Protein AF-U7KF56-F1 (afdb_monomer_lite)

Foldseek 3Di:
DVVVVVCCVPPVNVVVVVVVVVVVVVVVVVVVVVVVVVVVVVVVVVVVVVVVVVVVVVVVVVVVVVVVVVVVVVVLVVVVVLLVQLLVLLVVLLCLLVVLCVVLPPPCPPPPPDDPDDLLVVLLVLLVSLVVSLVSNLVSLVSSLVSDPDPQLNVLSVQLNVLSCVLCVQLVVQVVVHSSSSSVVSVPHHSADPSNVVSSVSSVVSSCVVRVCPPPPPPPPPD

pLDDT: mean 79.79, std 15.5, range [36.5, 95.44]

Sequence (223 aa):
MEAFFSWFTSQSGVSLLVALVALVGVLVTTWWNNRAADKRRRADQAAADQRRKDDQAAEDARRKADDDRRERERREQLRREDWTRQRRAVADCISVVKEEFPPLGNLRVGIPTDQDVSELDIYIDKGTELLSFYRAIVRALNVAELEVSNAQVKMAIRHLMDSTNEEYRELLDAERRGQGEVGVVAMEMNAIGPKMEDSLRKLVNVASHEFLDIPRDKNDKDN

Structure (mmCIF, N/CA/C/O backbone):
data_AF-U7KF56-F1
#
_entry.id   AF-U7KF56-F1
#
loop_
_atom_site.group_PDB
_atom_site.id
_atom_site.type_symbol
_atom_site.label_atom_id
_atom_site.label_alt_id
_atom_site.label_comp_id
_atom_site.label_asym_id
_atom_site.label_entity_id
_atom_site.label_seq_id
_atom_site.pdbx_PDB_ins_code
_atom_site.Cartn_x
_atom_site.Cartn_y
_atom_site.Cartn_z
_atom_site.occupancy
_atom_site.B_iso_or_equiv
_atom_site.auth_seq_id
_atom_site.auth_comp_id
_atom_site.auth_asym_id
_atom_site.auth_atom_id
_atom_site.pdbx_PDB_model_num
ATOM 1 N N . MET A 1 1 ? 74.368 1.118 -86.163 1.00 50.38 1 MET A N 1
ATOM 2 C CA . MET A 1 1 ? 72.984 1.458 -85.761 1.00 50.38 1 MET A CA 1
ATOM 3 C C . MET A 1 1 ? 71.976 1.314 -86.903 1.00 50.38 1 MET A C 1
ATOM 5 O O . MET A 1 1 ? 70.837 0.992 -86.612 1.00 50.38 1 MET A O 1
ATOM 9 N N . GLU A 1 2 ? 72.359 1.442 -88.179 1.00 54.41 2 GLU A N 1
ATOM 10 C CA . GLU A 1 2 ? 71.419 1.323 -89.317 1.00 54.41 2 GLU A CA 1
ATOM 11 C C . GLU A 1 2 ? 70.798 -0.074 -89.513 1.00 54.41 2 GLU A C 1
ATOM 13 O O . GLU A 1 2 ? 69.607 -0.167 -89.784 1.00 54.41 2 GLU A O 1
ATOM 18 N N . ALA A 1 3 ? 71.544 -1.164 -89.287 1.00 56.50 3 ALA A N 1
ATOM 19 C CA . ALA A 1 3 ? 71.009 -2.532 -89.393 1.00 56.50 3 ALA A CA 1
ATOM 20 C C . ALA A 1 3 ? 69.935 -2.858 -88.333 1.00 56.50 3 ALA A C 1
ATOM 22 O O . ALA A 1 3 ? 69.069 -3.700 -88.550 1.00 56.50 3 ALA A O 1
ATOM 23 N N . PHE A 1 4 ? 69.973 -2.171 -87.188 1.00 57.66 4 PHE A N 1
ATOM 24 C CA . PHE A 1 4 ? 68.980 -2.327 -86.125 1.00 57.66 4 PHE A CA 1
ATOM 25 C C . PHE A 1 4 ? 67.680 -1.594 -86.482 1.00 57.66 4 PHE A C 1
ATOM 27 O O . PHE A 1 4 ? 66.594 -2.133 -86.291 1.00 57.66 4 PHE A O 1
ATOM 34 N N . PHE A 1 5 ? 67.794 -0.400 -87.079 1.00 55.66 5 PHE A N 1
ATOM 35 C CA . PHE A 1 5 ? 66.650 0.358 -87.588 1.00 55.66 5 PHE A CA 1
ATOM 36 C C . PHE A 1 5 ? 66.027 -0.276 -88.843 1.00 55.66 5 PHE A C 1
ATOM 38 O O . PHE A 1 5 ? 64.805 -0.261 -88.959 1.00 55.66 5 PHE A O 1
ATOM 45 N N . SER A 1 6 ? 66.816 -0.888 -89.739 1.00 54.69 6 SER A N 1
ATOM 46 C CA . SER A 1 6 ? 66.273 -1.589 -90.917 1.00 54.69 6 SER A CA 1
ATOM 47 C C . SER A 1 6 ? 65.602 -2.922 -90.566 1.00 54.69 6 SER A C 1
ATOM 49 O O . SER A 1 6 ? 64.623 -3.308 -91.200 1.00 54.69 6 SER A O 1
ATOM 51 N N . TRP A 1 7 ? 66.061 -3.608 -89.512 1.00 60.41 7 TRP A N 1
ATOM 52 C CA . TRP A 1 7 ? 65.363 -4.773 -88.967 1.00 60.41 7 TRP A CA 1
ATOM 53 C C . TRP A 1 7 ? 64.036 -4.380 -88.300 1.00 60.41 7 TRP A C 1
ATOM 55 O O . TRP A 1 7 ? 63.031 -5.057 -88.510 1.00 60.41 7 TRP A O 1
ATOM 65 N N . PHE A 1 8 ? 63.993 -3.248 -87.589 1.00 56.78 8 PHE A N 1
ATOM 66 C CA . PHE A 1 8 ? 62.771 -2.713 -86.971 1.00 56.78 8 PHE A CA 1
ATOM 67 C C . PHE A 1 8 ? 61.685 -2.333 -87.997 1.00 56.78 8 PHE A C 1
ATOM 69 O O . PHE A 1 8 ? 60.498 -2.429 -87.693 1.00 56.78 8 PHE A O 1
ATOM 76 N N . THR A 1 9 ? 62.079 -1.936 -89.213 1.00 57.47 9 THR A N 1
ATOM 77 C CA . THR A 1 9 ? 61.168 -1.608 -90.329 1.00 57.47 9 THR A CA 1
ATOM 78 C C . THR A 1 9 ? 60.968 -2.752 -91.325 1.00 57.47 9 THR A C 1
ATOM 80 O O . THR A 1 9 ? 60.143 -2.639 -92.232 1.00 57.47 9 THR A O 1
ATOM 83 N N . SER A 1 10 ? 61.673 -3.874 -91.156 1.00 60.38 10 SER A N 1
ATOM 84 C CA . SER A 1 10 ? 61.441 -5.083 -91.946 1.00 60.38 10 SER A CA 1
ATOM 85 C C . SER A 1 10 ? 60.070 -5.689 -91.621 1.00 60.38 10 SER A C 1
ATOM 87 O O . SER A 1 10 ? 59.580 -5.591 -90.494 1.00 60.38 10 SER A O 1
ATOM 89 N N . GLN A 1 11 ? 59.445 -6.346 -92.602 1.00 61.34 11 GLN A N 1
ATOM 90 C CA . GLN A 1 11 ? 58.117 -6.962 -92.468 1.00 61.34 11 GLN A CA 1
ATOM 91 C C . GLN A 1 11 ? 58.012 -7.882 -91.234 1.00 61.34 11 GLN A C 1
ATOM 93 O O . GLN A 1 11 ? 56.985 -7.911 -90.554 1.00 61.34 11 GLN A O 1
ATOM 98 N N . SER A 1 12 ? 59.098 -8.580 -90.899 1.00 69.31 12 SER A N 1
ATOM 99 C CA . SER A 1 12 ? 59.220 -9.434 -89.718 1.00 69.31 12 SER A CA 1
ATOM 100 C C . SER A 1 12 ? 59.347 -8.639 -88.408 1.00 69.31 12 SER A C 1
ATOM 102 O O . SER A 1 12 ? 58.676 -8.986 -87.438 1.00 69.31 12 SER A O 1
ATOM 104 N N . GLY A 1 13 ? 60.107 -7.539 -88.365 1.00 68.06 13 GLY A N 1
ATOM 105 C CA . GLY A 1 13 ? 60.222 -6.675 -87.177 1.00 68.06 13 GLY A CA 1
ATOM 106 C C . GLY A 1 13 ? 58.923 -5.936 -86.833 1.00 68.06 13 GLY A C 1
ATOM 107 O O . GLY A 1 13 ? 58.498 -5.919 -85.675 1.00 68.06 13 GLY A O 1
ATOM 108 N N . VAL A 1 14 ? 58.226 -5.422 -87.851 1.00 70.75 14 VAL A N 1
ATOM 109 C CA . VAL A 1 14 ? 56.911 -4.779 -87.688 1.00 70.75 14 VAL A CA 1
ATOM 110 C C . VAL A 1 14 ? 55.864 -5.789 -87.206 1.00 70.75 14 VAL A C 1
ATOM 112 O O . VAL A 1 14 ? 55.097 -5.481 -86.295 1.00 70.75 14 VAL A O 1
ATOM 115 N N . SER A 1 15 ? 55.861 -7.020 -87.736 1.00 72.12 15 SER A N 1
ATOM 116 C CA . SER A 1 15 ? 54.936 -8.066 -87.267 1.00 72.12 15 SER A CA 1
ATOM 117 C C . SER A 1 15 ? 55.139 -8.437 -85.791 1.00 72.12 15 SER A C 1
ATOM 119 O O . SER A 1 15 ? 54.162 -8.662 -85.076 1.00 72.12 15 SER A O 1
ATOM 121 N N . LEU A 1 16 ? 56.386 -8.430 -85.306 1.00 77.19 16 LEU A N 1
ATOM 122 C CA . LEU A 1 16 ? 56.712 -8.752 -83.917 1.00 77.19 16 LEU A CA 1
ATOM 123 C C . LEU A 1 16 ? 56.319 -7.616 -82.963 1.00 77.19 16 LEU A C 1
ATOM 125 O O . LEU A 1 16 ? 55.806 -7.882 -81.878 1.00 77.19 16 LEU A O 1
ATOM 129 N N . LEU A 1 17 ? 56.478 -6.355 -83.379 1.00 75.38 17 LEU A N 1
ATOM 130 C CA . LEU A 1 17 ? 55.987 -5.192 -82.630 1.00 75.38 17 LEU A CA 1
ATOM 131 C C . LEU A 1 17 ? 54.468 -5.171 -82.521 1.00 75.38 17 LEU A C 1
ATOM 133 O O . LEU A 1 17 ? 53.942 -4.952 -81.433 1.00 75.38 17 LEU A O 1
ATOM 137 N N . VAL A 1 18 ? 53.760 -5.426 -83.622 1.00 76.00 18 VAL A N 1
ATOM 138 C CA . VAL A 1 18 ? 52.293 -5.493 -83.612 1.00 76.00 18 VAL A CA 1
ATOM 139 C C . VAL A 1 18 ? 51.822 -6.631 -82.705 1.00 76.00 18 VAL A C 1
ATOM 141 O O . VAL A 1 18 ? 50.904 -6.429 -81.911 1.00 76.00 18 VAL A O 1
ATOM 144 N N . ALA A 1 19 ? 52.490 -7.789 -82.738 1.00 76.81 19 ALA A N 1
ATOM 145 C CA . ALA A 1 19 ? 52.207 -8.896 -81.827 1.00 76.81 19 ALA A CA 1
ATOM 146 C C . ALA A 1 19 ? 52.463 -8.528 -80.351 1.00 76.81 19 ALA A C 1
ATOM 148 O O . ALA A 1 19 ? 51.645 -8.853 -79.493 1.00 76.81 19 ALA A O 1
ATOM 149 N N . LEU A 1 20 ? 53.546 -7.805 -80.046 1.00 77.69 20 LEU A N 1
ATOM 150 C CA . LEU A 1 20 ? 53.857 -7.323 -78.694 1.00 77.69 20 LEU A CA 1
ATOM 151 C C . LEU A 1 20 ? 52.834 -6.299 -78.192 1.00 77.69 20 LEU A C 1
ATOM 153 O O . LEU A 1 20 ? 52.366 -6.407 -77.062 1.00 77.69 20 LEU A O 1
ATOM 157 N N . VAL A 1 21 ? 52.449 -5.334 -79.031 1.00 77.56 21 VAL A N 1
ATOM 158 C CA . VAL A 1 21 ? 51.426 -4.331 -78.699 1.00 77.56 21 VAL A CA 1
ATOM 159 C C . VAL A 1 21 ? 50.070 -5.000 -78.482 1.00 77.56 21 VAL A C 1
ATOM 161 O O . VAL A 1 21 ? 49.380 -4.671 -77.518 1.00 77.56 21 VAL A O 1
ATOM 164 N N . ALA A 1 22 ? 49.706 -5.980 -79.313 1.00 77.19 22 ALA A N 1
ATOM 165 C CA . ALA A 1 22 ? 48.490 -6.765 -79.126 1.00 77.19 22 ALA A CA 1
ATOM 166 C C . ALA A 1 22 ? 48.523 -7.563 -77.810 1.00 77.19 22 ALA A C 1
ATOM 168 O O . ALA A 1 22 ? 47.550 -7.550 -77.058 1.00 77.19 22 ALA A O 1
ATOM 169 N N . LEU A 1 23 ? 49.654 -8.196 -77.485 1.00 78.00 23 LEU A N 1
ATOM 170 C CA . LEU A 1 23 ? 49.828 -8.971 -76.254 1.00 78.00 23 LEU A CA 1
ATOM 171 C C . LEU A 1 23 ? 49.753 -8.074 -75.008 1.00 78.00 23 LEU A C 1
ATOM 173 O O . LEU A 1 23 ? 49.033 -8.392 -74.061 1.00 78.00 23 LEU A O 1
ATOM 177 N N . VAL A 1 24 ? 50.413 -6.912 -75.026 1.00 81.25 24 VAL A N 1
ATOM 178 C CA . VAL A 1 24 ? 50.311 -5.906 -73.955 1.00 81.25 24 VAL A CA 1
ATOM 179 C C . VAL A 1 24 ? 48.878 -5.382 -73.836 1.00 81.25 24 VAL A C 1
ATOM 181 O O . VAL A 1 24 ? 48.359 -5.276 -72.725 1.00 81.25 24 VAL A O 1
ATOM 184 N N . GLY A 1 25 ? 48.200 -5.125 -74.958 1.00 80.69 25 GLY A N 1
ATOM 185 C CA . GLY A 1 25 ? 46.797 -4.712 -74.977 1.00 80.69 25 GLY A CA 1
ATOM 186 C C . GLY A 1 25 ? 45.866 -5.730 -74.307 1.00 80.69 25 GLY A C 1
ATOM 187 O O . GLY A 1 25 ? 45.026 -5.353 -73.485 1.00 80.69 25 GLY A O 1
ATOM 188 N N . VAL A 1 26 ? 46.054 -7.026 -74.577 1.00 80.44 26 VAL A N 1
ATOM 189 C CA . VAL A 1 26 ? 45.294 -8.120 -73.941 1.00 80.44 26 VAL A CA 1
ATOM 190 C C . VAL A 1 26 ? 45.604 -8.229 -72.444 1.00 80.44 26 VAL A C 1
ATOM 192 O O . VAL A 1 26 ? 44.687 -8.393 -71.638 1.00 80.44 26 VAL A O 1
ATOM 195 N N . LEU A 1 27 ? 46.867 -8.087 -72.032 1.00 80.56 27 LEU A N 1
ATOM 196 C CA . LEU A 1 27 ? 47.242 -8.137 -70.614 1.00 80.56 27 LEU A CA 1
ATOM 197 C C . LEU A 1 27 ? 46.640 -6.974 -69.813 1.00 80.56 27 LEU A C 1
ATOM 199 O O . LEU A 1 27 ? 46.087 -7.194 -68.734 1.00 80.56 27 LEU A O 1
ATOM 203 N N . VAL A 1 28 ? 46.695 -5.749 -70.346 1.00 81.12 28 VAL A N 1
ATOM 204 C CA . VAL A 1 28 ? 46.147 -4.555 -69.680 1.00 81.12 28 VAL A CA 1
ATOM 205 C C . VAL A 1 28 ? 44.625 -4.641 -69.564 1.00 81.12 28 VAL A C 1
ATOM 207 O O . VAL A 1 28 ? 44.078 -4.393 -68.488 1.00 81.12 28 VAL A O 1
ATOM 210 N N . THR A 1 29 ? 43.938 -5.041 -70.637 1.00 76.38 29 THR A N 1
ATOM 211 C CA . THR A 1 29 ? 42.471 -5.196 -70.632 1.00 76.38 29 THR A CA 1
ATOM 212 C C . THR A 1 29 ? 42.014 -6.310 -69.690 1.00 76.38 29 THR A C 1
ATOM 214 O O . THR A 1 29 ? 41.071 -6.111 -68.923 1.00 76.38 29 THR A O 1
ATOM 217 N N . THR A 1 30 ? 42.719 -7.444 -69.659 1.00 81.00 30 THR A N 1
ATOM 218 C CA . THR A 1 30 ? 42.438 -8.546 -68.722 1.00 81.00 30 THR A CA 1
ATOM 219 C C . THR A 1 30 ? 42.655 -8.113 -67.271 1.00 81.00 30 THR A C 1
ATOM 221 O O . THR A 1 30 ? 41.824 -8.395 -66.406 1.00 81.00 30 THR A O 1
ATOM 224 N N . TRP A 1 31 ? 43.732 -7.372 -66.989 1.00 83.50 31 TRP A N 1
ATOM 225 C CA . TRP A 1 31 ? 44.014 -6.864 -65.646 1.00 83.50 31 TRP A CA 1
ATOM 226 C C . TRP A 1 31 ? 42.968 -5.843 -65.174 1.00 83.50 31 TRP A C 1
ATOM 228 O O . TRP A 1 31 ? 42.496 -5.934 -64.039 1.00 83.50 31 TRP A O 1
ATOM 238 N N . TRP A 1 32 ? 42.543 -4.913 -66.037 1.00 81.12 32 TRP A N 1
ATOM 239 C CA . TRP A 1 32 ? 41.464 -3.965 -65.721 1.00 81.12 32 TRP A CA 1
ATOM 240 C C . TRP A 1 32 ? 40.127 -4.660 -65.474 1.00 81.12 32 TRP A C 1
ATOM 242 O O . TRP A 1 32 ? 39.462 -4.351 -64.483 1.00 81.12 32 TRP A O 1
ATOM 252 N N . ASN A 1 33 ? 39.757 -5.626 -66.315 1.00 81.38 33 ASN A N 1
ATOM 253 C CA . ASN A 1 33 ? 38.517 -6.381 -66.145 1.00 81.38 33 ASN A CA 1
ATOM 254 C C . ASN A 1 33 ? 38.520 -7.192 -64.844 1.00 81.38 33 ASN A C 1
ATOM 256 O O . ASN A 1 33 ? 37.539 -7.144 -64.099 1.00 81.38 33 AS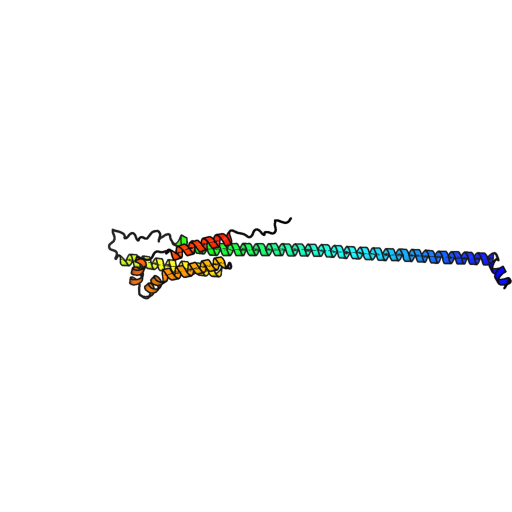N A O 1
ATOM 260 N N . ASN A 1 34 ? 39.633 -7.852 -64.510 1.00 82.00 34 ASN A N 1
ATOM 261 C CA . ASN A 1 34 ? 39.766 -8.584 -63.249 1.00 82.00 34 ASN A CA 1
ATOM 262 C C . ASN A 1 34 ? 39.719 -7.647 -62.038 1.00 82.00 34 ASN A C 1
ATOM 264 O O . ASN A 1 34 ? 39.004 -7.914 -61.076 1.00 82.00 34 ASN A O 1
ATOM 268 N N . ARG A 1 35 ? 40.399 -6.495 -62.101 1.00 83.62 35 ARG A N 1
ATOM 269 C CA . ARG A 1 35 ? 40.381 -5.508 -61.012 1.00 83.62 35 ARG A CA 1
ATOM 270 C C . ARG A 1 35 ? 38.995 -4.891 -60.811 1.00 83.62 35 ARG A C 1
ATOM 272 O O . ARG A 1 35 ? 38.584 -4.664 -59.672 1.00 83.62 35 ARG A O 1
ATOM 279 N N . ALA A 1 36 ? 38.263 -4.626 -61.891 1.00 81.50 36 ALA A N 1
ATOM 280 C CA . ALA A 1 36 ? 36.887 -4.147 -61.824 1.00 81.50 36 ALA A CA 1
ATOM 281 C C . ALA A 1 36 ? 35.944 -5.216 -61.248 1.00 81.50 36 ALA A C 1
ATOM 283 O O . ALA A 1 36 ? 35.103 -4.896 -60.406 1.00 81.50 36 ALA A O 1
ATOM 284 N N . ALA A 1 37 ? 36.113 -6.481 -61.646 1.00 78.81 37 ALA A N 1
ATOM 285 C CA . ALA A 1 37 ? 35.348 -7.604 -61.114 1.00 78.81 37 ALA A CA 1
ATOM 286 C C . ALA A 1 37 ? 35.609 -7.821 -59.615 1.00 78.81 37 ALA A C 1
ATOM 288 O O . ALA A 1 37 ? 34.659 -7.956 -58.846 1.00 78.81 37 ALA A O 1
ATOM 289 N N . ASP A 1 38 ? 36.865 -7.764 -59.170 1.00 81.19 38 ASP A N 1
ATOM 290 C CA . ASP A 1 38 ? 37.212 -7.895 -57.751 1.00 81.19 38 ASP A CA 1
ATOM 291 C C . ASP A 1 38 ? 36.680 -6.731 -56.910 1.00 81.19 38 ASP A C 1
ATOM 293 O O . ASP A 1 38 ? 36.214 -6.936 -55.787 1.00 81.19 38 ASP A O 1
ATOM 297 N N . LYS A 1 39 ? 36.674 -5.506 -57.454 1.00 84.12 39 LYS A N 1
ATOM 298 C CA . LYS A 1 39 ? 36.053 -4.355 -56.784 1.00 84.12 39 LYS A CA 1
ATOM 299 C C . LYS A 1 39 ? 34.545 -4.556 -56.604 1.00 84.12 39 LYS A C 1
ATOM 301 O O . LYS A 1 39 ? 34.032 -4.255 -55.530 1.00 84.12 39 LYS A O 1
ATOM 306 N N . ARG A 1 40 ? 33.852 -5.088 -57.620 1.00 77.75 40 ARG A N 1
ATOM 307 C CA . ARG A 1 40 ? 32.416 -5.413 -57.537 1.00 77.75 40 ARG A CA 1
ATOM 308 C C . ARG A 1 40 ? 32.152 -6.507 -56.505 1.00 77.75 40 ARG A C 1
ATOM 310 O O . ARG A 1 40 ? 31.356 -6.287 -55.606 1.00 77.75 40 ARG A O 1
ATOM 317 N N . ARG A 1 41 ? 32.919 -7.603 -56.530 1.00 80.56 41 ARG A N 1
ATOM 318 C CA . ARG A 1 41 ? 32.801 -8.698 -55.548 1.00 80.56 41 ARG A CA 1
ATOM 319 C C . ARG A 1 41 ? 32.946 -8.217 -54.104 1.00 80.56 41 ARG A C 1
ATOM 321 O O . ARG A 1 41 ? 32.171 -8.626 -53.248 1.00 80.56 41 ARG A O 1
ATOM 328 N N . ARG A 1 42 ? 33.912 -7.333 -53.829 1.00 85.75 42 ARG A N 1
ATOM 329 C CA . ARG A 1 42 ? 34.096 -6.752 -52.486 1.00 85.75 42 ARG A CA 1
ATOM 330 C C . ARG A 1 42 ? 32.945 -5.832 -52.086 1.00 85.75 42 ARG A C 1
ATOM 332 O O . ARG A 1 42 ? 32.542 -5.854 -50.929 1.00 85.75 42 ARG A O 1
ATOM 339 N N . ALA A 1 43 ? 32.427 -5.035 -53.019 1.00 86.31 43 ALA A N 1
ATOM 340 C CA . ALA A 1 43 ? 31.273 -4.176 -52.763 1.00 86.31 43 ALA A CA 1
ATOM 341 C C . ALA A 1 43 ? 30.008 -5.002 -52.479 1.00 86.31 43 ALA A C 1
ATOM 343 O O . ALA A 1 43 ? 29.290 -4.696 -51.532 1.00 86.31 43 ALA A O 1
ATOM 344 N N . ASP A 1 44 ? 29.788 -6.081 -53.231 1.00 86.06 44 ASP A N 1
ATOM 345 C CA . ASP A 1 44 ? 28.651 -6.986 -53.039 1.00 86.06 44 ASP A CA 1
ATOM 346 C C . ASP A 1 44 ? 28.739 -7.728 -51.696 1.00 86.06 44 ASP A C 1
ATOM 348 O O . ASP A 1 44 ? 27.744 -7.832 -50.980 1.00 86.06 44 ASP A O 1
ATOM 352 N N . GLN A 1 45 ? 29.938 -8.185 -51.308 1.00 86.69 45 GLN A N 1
ATOM 353 C CA . GLN A 1 45 ? 30.183 -8.784 -49.989 1.00 86.69 45 GLN A CA 1
ATOM 354 C C . GLN A 1 45 ? 29.938 -7.784 -48.855 1.00 86.69 45 GLN A C 1
ATOM 356 O O . GLN A 1 45 ? 29.214 -8.099 -47.915 1.00 86.69 45 GLN A O 1
ATOM 361 N N . ALA A 1 46 ? 30.471 -6.564 -48.967 1.00 89.06 46 ALA A N 1
ATOM 362 C CA . ALA A 1 46 ? 30.265 -5.522 -47.965 1.00 89.06 46 ALA A CA 1
ATOM 363 C C . ALA A 1 46 ? 28.783 -5.135 -47.834 1.00 89.06 46 ALA A C 1
ATOM 365 O O . ALA A 1 46 ? 28.290 -4.960 -46.723 1.00 89.06 46 ALA A O 1
ATOM 366 N N . ALA A 1 47 ? 28.054 -5.051 -48.951 1.00 88.31 47 ALA A N 1
ATOM 367 C CA . ALA A 1 47 ? 26.620 -4.782 -48.945 1.00 88.31 47 ALA A CA 1
ATOM 368 C C . ALA A 1 47 ? 25.818 -5.932 -48.314 1.00 88.31 47 ALA A C 1
ATOM 370 O O . ALA A 1 47 ? 24.873 -5.679 -47.569 1.00 88.31 47 ALA A O 1
ATOM 371 N N . ALA A 1 48 ? 26.189 -7.188 -48.579 1.00 89.06 48 ALA A N 1
ATOM 372 C CA . ALA A 1 48 ? 25.546 -8.349 -47.969 1.00 89.06 48 ALA A CA 1
ATOM 373 C C . ALA A 1 48 ? 25.796 -8.419 -46.454 1.00 89.06 48 ALA A C 1
ATOM 375 O O . ALA A 1 48 ? 24.863 -8.665 -45.691 1.00 89.06 48 ALA A O 1
ATOM 376 N N . ASP A 1 49 ? 27.025 -8.157 -46.010 1.00 90.81 49 ASP A N 1
ATOM 377 C CA . ASP A 1 49 ? 27.359 -8.122 -44.586 1.00 90.81 49 ASP A CA 1
ATOM 378 C C . ASP A 1 49 ? 26.689 -6.948 -43.868 1.00 90.81 49 ASP A C 1
ATOM 380 O O . ASP A 1 49 ? 26.253 -7.104 -42.729 1.00 90.81 49 ASP A O 1
ATOM 384 N N . GLN A 1 50 ? 26.541 -5.799 -44.535 1.00 90.06 50 GLN A N 1
ATOM 385 C CA . GLN A 1 50 ? 25.789 -4.676 -43.983 1.00 90.06 50 GLN A CA 1
ATOM 386 C C . GLN A 1 50 ? 24.312 -5.037 -43.793 1.00 90.06 50 GLN A C 1
ATOM 388 O O . GLN A 1 50 ? 23.793 -4.862 -42.698 1.00 90.06 50 GLN A O 1
ATOM 393 N N . ARG A 1 51 ? 23.665 -5.640 -44.801 1.00 88.69 51 ARG A N 1
ATOM 394 C CA . ARG A 1 51 ? 22.265 -6.088 -44.686 1.00 88.69 51 ARG A CA 1
ATOM 395 C C . ARG A 1 51 ? 22.067 -7.074 -43.538 1.00 88.69 51 ARG A C 1
ATOM 397 O O . ARG A 1 51 ? 21.133 -6.918 -42.770 1.00 88.69 51 ARG A O 1
ATOM 404 N N . ARG A 1 52 ? 22.982 -8.035 -43.364 1.00 90.12 52 ARG A N 1
ATOM 405 C CA . ARG A 1 52 ? 22.930 -8.981 -42.234 1.00 90.12 52 ARG A CA 1
ATOM 406 C C . ARG A 1 52 ? 23.004 -8.279 -40.881 1.00 90.12 52 ARG A C 1
ATOM 408 O O . ARG A 1 52 ? 22.290 -8.669 -39.964 1.00 90.12 52 ARG A O 1
ATOM 415 N N . LYS A 1 53 ? 23.873 -7.272 -40.746 1.00 91.94 53 LYS A N 1
ATOM 416 C CA . LYS A 1 53 ? 23.991 -6.484 -39.511 1.00 91.94 53 LYS A CA 1
ATOM 417 C C . LYS A 1 53 ? 22.743 -5.650 -39.255 1.00 91.94 53 LYS A C 1
ATOM 419 O O . LYS A 1 53 ? 22.289 -5.598 -38.118 1.00 91.94 53 LYS A O 1
ATOM 424 N N . ASP A 1 54 ? 22.193 -5.034 -40.296 1.00 91.50 54 ASP A N 1
ATOM 425 C CA . ASP A 1 54 ? 20.976 -4.231 -40.194 1.00 91.50 54 ASP A CA 1
ATOM 426 C C . ASP A 1 54 ? 19.773 -5.114 -39.814 1.00 91.50 54 ASP A C 1
ATOM 428 O O . ASP A 1 54 ? 19.005 -4.749 -38.925 1.00 91.50 54 ASP A O 1
ATOM 432 N N . ASP A 1 55 ? 19.660 -6.311 -40.401 1.00 91.62 55 ASP A N 1
ATOM 433 C CA . ASP A 1 55 ? 18.625 -7.298 -40.068 1.00 91.62 55 ASP A CA 1
ATOM 434 C C . ASP A 1 55 ? 18.755 -7.788 -38.616 1.00 91.62 55 ASP A C 1
ATOM 436 O O . ASP A 1 55 ? 17.762 -7.830 -37.890 1.00 91.62 55 ASP A O 1
ATOM 440 N N . GLN A 1 56 ? 19.977 -8.098 -38.163 1.00 91.62 56 GLN A N 1
ATOM 441 C CA . GLN A 1 56 ? 20.241 -8.482 -36.769 1.00 91.62 56 GLN A CA 1
ATOM 442 C C . GLN A 1 56 ? 19.896 -7.355 -35.795 1.00 91.62 56 GLN A C 1
ATOM 444 O O . GLN A 1 56 ? 19.203 -7.586 -34.808 1.00 91.62 56 GLN A O 1
ATOM 449 N N . ALA A 1 57 ? 20.319 -6.124 -36.089 1.00 92.62 57 ALA A N 1
ATOM 450 C CA . ALA A 1 57 ? 20.010 -4.970 -35.253 1.00 92.62 57 ALA A CA 1
ATOM 451 C C . ALA A 1 57 ? 18.498 -4.704 -35.190 1.00 92.62 57 ALA A C 1
ATOM 453 O O . ALA A 1 57 ? 17.973 -4.376 -34.125 1.00 92.62 57 ALA A O 1
ATOM 454 N N . ALA A 1 58 ? 17.785 -4.874 -36.306 1.00 91.50 58 ALA A N 1
ATOM 455 C CA . ALA A 1 58 ? 16.335 -4.740 -36.352 1.00 91.50 58 ALA A CA 1
ATOM 456 C C . ALA A 1 58 ? 15.627 -5.844 -35.550 1.00 91.50 58 ALA A C 1
ATOM 458 O O . ALA A 1 58 ? 14.642 -5.565 -34.863 1.00 91.50 58 ALA A O 1
ATOM 459 N N . GLU A 1 59 ? 16.111 -7.086 -35.611 1.00 91.50 59 GLU A N 1
ATOM 460 C CA . GLU A 1 59 ? 15.565 -8.194 -34.826 1.00 91.50 59 GLU A CA 1
ATOM 461 C C . GLU A 1 59 ? 15.812 -8.003 -33.323 1.00 91.50 59 GLU A C 1
ATOM 463 O O . GLU A 1 59 ? 14.877 -8.117 -32.528 1.00 91.50 59 GLU A O 1
ATOM 468 N N . ASP A 1 60 ? 17.029 -7.629 -32.932 1.00 91.75 60 ASP A N 1
ATOM 469 C CA . ASP A 1 60 ? 17.376 -7.361 -31.535 1.00 91.75 60 ASP A CA 1
ATOM 470 C C . ASP A 1 60 ? 16.597 -6.163 -30.976 1.00 91.75 60 ASP A C 1
ATOM 472 O O . ASP A 1 60 ? 16.110 -6.211 -29.844 1.00 91.75 60 ASP A O 1
ATOM 476 N N . ALA A 1 61 ? 16.390 -5.114 -31.780 1.00 90.88 61 ALA A N 1
ATOM 477 C CA . ALA A 1 61 ? 15.548 -3.983 -31.399 1.00 90.88 61 ALA A CA 1
ATOM 478 C C . ALA A 1 61 ? 14.090 -4.406 -31.155 1.00 90.88 61 ALA A C 1
ATOM 480 O O . ALA A 1 61 ? 13.474 -3.953 -30.189 1.00 90.88 61 ALA A O 1
ATOM 481 N N . ARG A 1 62 ? 13.542 -5.304 -31.987 1.00 90.44 62 ARG A N 1
ATOM 482 C CA . ARG A 1 62 ? 12.184 -5.846 -31.798 1.00 90.44 62 ARG A CA 1
ATOM 483 C C . ARG A 1 62 ? 12.078 -6.687 -30.531 1.00 90.44 62 ARG A C 1
ATOM 485 O O . ARG A 1 62 ? 11.112 -6.522 -29.793 1.00 90.44 62 ARG A O 1
ATOM 492 N N . ARG A 1 63 ? 13.064 -7.549 -30.263 1.00 89.56 63 ARG A N 1
ATOM 493 C CA . ARG A 1 63 ? 13.104 -8.372 -29.043 1.00 89.56 63 ARG A CA 1
ATOM 494 C C . ARG A 1 63 ? 13.159 -7.500 -27.795 1.00 89.56 63 ARG A C 1
ATOM 496 O O . ARG A 1 63 ? 12.342 -7.669 -26.900 1.00 89.56 63 ARG A O 1
ATOM 503 N N . LYS A 1 64 ? 14.047 -6.503 -27.784 1.00 91.75 64 LYS A N 1
ATOM 504 C CA . LYS A 1 64 ? 14.168 -5.568 -26.663 1.00 91.75 64 LYS A CA 1
ATOM 505 C C . LYS A 1 64 ? 12.887 -4.764 -26.434 1.00 91.75 64 LYS A C 1
ATOM 507 O O . LYS A 1 64 ? 12.475 -4.600 -25.293 1.00 91.75 64 LYS A O 1
ATOM 512 N N . ALA A 1 65 ? 12.243 -4.290 -27.501 1.00 90.25 65 ALA A N 1
ATOM 513 C CA . ALA A 1 65 ? 10.981 -3.564 -27.385 1.00 90.25 65 ALA A CA 1
ATOM 514 C C . ALA A 1 65 ? 9.850 -4.439 -26.814 1.00 90.25 65 ALA A C 1
ATOM 516 O O . ALA A 1 65 ? 9.045 -3.950 -26.021 1.00 90.25 65 ALA A O 1
ATOM 517 N N . ASP A 1 66 ? 9.792 -5.721 -27.190 1.00 91.94 66 ASP A N 1
ATOM 518 C CA . ASP A 1 66 ? 8.822 -6.673 -26.639 1.00 91.94 66 ASP A CA 1
ATOM 519 C C . ASP A 1 66 ? 9.108 -6.987 -25.160 1.00 91.94 66 ASP A C 1
ATOM 521 O O . ASP A 1 66 ? 8.196 -6.949 -24.334 1.00 91.94 66 ASP A O 1
ATOM 525 N N . ASP A 1 67 ? 10.372 -7.203 -24.792 1.00 92.44 67 ASP A N 1
ATOM 526 C CA . ASP A 1 67 ? 10.769 -7.423 -23.396 1.00 92.44 67 ASP A CA 1
ATOM 527 C C . ASP A 1 67 ? 10.466 -6.200 -22.516 1.00 92.44 67 ASP A C 1
ATOM 529 O O . ASP A 1 67 ? 9.858 -6.336 -21.450 1.00 92.44 67 ASP A O 1
ATOM 533 N N . ASP A 1 68 ? 10.799 -4.994 -22.988 1.00 90.75 68 ASP A N 1
ATOM 534 C CA . ASP A 1 68 ? 10.486 -3.740 -22.297 1.00 90.75 68 ASP A CA 1
ATOM 535 C C . ASP A 1 68 ? 8.970 -3.556 -22.134 1.00 90.75 68 ASP A C 1
ATOM 537 O O . ASP A 1 68 ? 8.508 -3.092 -21.088 1.00 90.75 68 ASP A O 1
ATOM 541 N N . ARG A 1 69 ? 8.176 -3.928 -23.146 1.00 89.75 69 ARG A N 1
ATOM 542 C CA . ARG A 1 69 ? 6.712 -3.869 -23.075 1.00 89.75 69 ARG A CA 1
ATOM 543 C C . ARG A 1 69 ? 6.169 -4.839 -22.026 1.00 89.75 69 ARG A C 1
ATOM 545 O O . ARG A 1 69 ? 5.381 -4.426 -21.177 1.00 89.75 69 ARG A O 1
ATOM 552 N N . ARG A 1 70 ? 6.607 -6.100 -22.042 1.00 88.19 70 ARG A N 1
ATOM 553 C CA . ARG A 1 70 ? 6.178 -7.122 -21.070 1.00 88.19 70 ARG A CA 1
ATOM 554 C C . ARG A 1 70 ? 6.543 -6.733 -19.643 1.00 88.19 70 ARG A C 1
ATOM 556 O O . ARG A 1 70 ? 5.760 -6.950 -18.722 1.00 88.19 70 ARG A O 1
ATOM 563 N N . GLU A 1 71 ? 7.719 -6.147 -19.450 1.00 88.94 71 GLU A N 1
ATOM 564 C CA . GLU A 1 71 ? 8.167 -5.684 -18.139 1.00 88.94 71 GLU A CA 1
ATOM 565 C C . GLU A 1 71 ? 7.314 -4.513 -17.625 1.00 88.94 71 GLU A C 1
ATOM 567 O O . GLU A 1 71 ? 6.962 -4.478 -16.444 1.00 88.94 71 GLU A O 1
ATOM 572 N N . ARG A 1 72 ? 6.904 -3.583 -18.501 1.00 83.94 72 ARG A N 1
ATOM 573 C CA . ARG A 1 72 ? 5.944 -2.524 -18.137 1.00 83.94 72 ARG A CA 1
ATOM 574 C C . ARG A 1 72 ? 4.589 -3.104 -17.745 1.00 83.94 72 ARG A C 1
ATOM 576 O O . ARG A 1 72 ? 4.090 -2.769 -16.673 1.00 83.94 72 ARG A O 1
ATOM 583 N N . GLU A 1 73 ? 4.049 -4.015 -18.553 1.00 86.12 73 GLU A N 1
ATOM 584 C CA . GLU A 1 73 ? 2.766 -4.678 -18.285 1.00 86.12 73 GLU A CA 1
ATOM 585 C C . GLU A 1 73 ? 2.792 -5.419 -16.934 1.00 86.12 73 GLU A C 1
ATOM 587 O O . GLU A 1 73 ? 1.877 -5.268 -16.123 1.00 86.12 73 GLU A O 1
ATOM 592 N N . ARG A 1 74 ? 3.885 -6.134 -16.623 1.00 86.38 74 ARG A N 1
ATOM 593 C CA . ARG A 1 74 ? 4.080 -6.788 -15.315 1.00 86.38 74 ARG A CA 1
ATOM 594 C C . ARG A 1 74 ? 4.112 -5.795 -14.159 1.00 86.38 74 ARG A C 1
ATOM 596 O O . ARG A 1 74 ? 3.452 -6.013 -13.147 1.00 86.38 74 ARG A O 1
ATOM 603 N N . ARG A 1 75 ? 4.862 -4.697 -14.286 1.00 84.38 75 ARG A N 1
ATOM 604 C CA . ARG A 1 75 ? 4.940 -3.667 -13.234 1.00 84.38 75 ARG A CA 1
ATOM 605 C C . ARG A 1 75 ? 3.605 -2.972 -13.016 1.00 84.38 75 ARG A C 1
ATOM 607 O O . ARG A 1 75 ? 3.265 -2.639 -11.885 1.00 84.38 75 ARG A O 1
ATOM 614 N N . GLU A 1 76 ? 2.847 -2.723 -14.075 1.00 83.62 76 GLU A N 1
ATOM 615 C CA . GLU A 1 76 ? 1.489 -2.192 -13.968 1.00 83.62 76 GLU A CA 1
ATOM 616 C C . GLU A 1 76 ? 0.548 -3.165 -13.268 1.00 83.62 76 GLU A C 1
ATOM 618 O O . GLU A 1 76 ? -0.206 -2.743 -12.391 1.00 83.62 76 GLU A O 1
ATOM 623 N N . GLN A 1 77 ? 0.616 -4.454 -13.605 1.00 85.50 77 GLN A N 1
ATOM 624 C CA . GLN A 1 77 ? -0.182 -5.478 -12.944 1.00 85.50 77 GLN A CA 1
ATOM 625 C C . GLN A 1 77 ? 0.134 -5.550 -11.445 1.00 85.50 77 GLN A C 1
ATOM 627 O O . GLN A 1 77 ? -0.782 -5.433 -10.634 1.00 85.50 77 GLN A O 1
ATOM 632 N N . LEU A 1 78 ? 1.417 -5.636 -11.077 1.00 85.56 78 LEU A N 1
ATOM 633 C CA . LEU A 1 78 ? 1.847 -5.651 -9.675 1.00 85.56 78 LEU A CA 1
ATOM 634 C C . LEU A 1 78 ? 1.367 -4.405 -8.923 1.00 85.56 78 LEU A C 1
ATOM 636 O O . LEU A 1 78 ? 0.815 -4.517 -7.831 1.00 85.56 78 LEU A O 1
ATOM 640 N N . ARG A 1 79 ? 1.481 -3.216 -9.535 1.00 82.75 79 ARG A N 1
ATOM 641 C CA . ARG A 1 79 ? 0.962 -1.972 -8.944 1.00 82.75 79 ARG A CA 1
ATOM 642 C C . ARG A 1 79 ? -0.546 -2.034 -8.702 1.00 82.75 79 ARG A C 1
ATOM 644 O O . ARG A 1 79 ? -0.999 -1.608 -7.645 1.00 82.75 79 ARG A O 1
ATOM 651 N N . ARG A 1 80 ? -1.333 -2.557 -9.650 1.00 83.81 80 ARG A N 1
ATOM 652 C CA . ARG A 1 80 ? -2.796 -2.693 -9.501 1.00 83.81 80 ARG A CA 1
ATOM 653 C C . ARG A 1 80 ? -3.173 -3.698 -8.415 1.00 83.81 80 ARG A C 1
ATOM 655 O O . ARG A 1 80 ? -4.114 -3.450 -7.660 1.00 83.81 80 ARG A O 1
ATOM 662 N N . GLU A 1 81 ? -2.455 -4.811 -8.332 1.00 86.44 81 GLU A N 1
ATOM 663 C CA . GLU A 1 81 ? -2.660 -5.835 -7.306 1.00 86.44 81 GLU A CA 1
ATOM 664 C C . GLU A 1 81 ? -2.332 -5.292 -5.909 1.00 86.44 81 GLU A C 1
ATOM 666 O O . GLU A 1 81 ? -3.168 -5.389 -5.009 1.00 86.44 81 GLU A O 1
ATOM 671 N N . ASP A 1 82 ? -1.186 -4.623 -5.747 1.00 85.75 82 ASP A N 1
ATOM 672 C CA . ASP A 1 82 ? -0.805 -3.947 -4.501 1.00 85.75 82 ASP A CA 1
ATOM 673 C C . ASP A 1 82 ? -1.836 -2.895 -4.084 1.00 85.75 82 ASP A C 1
ATOM 675 O O . ASP A 1 82 ? -2.203 -2.801 -2.912 1.00 85.75 82 ASP A O 1
ATOM 679 N N . TRP A 1 83 ? -2.335 -2.113 -5.038 1.00 84.38 83 TRP A N 1
ATOM 680 C CA . TRP A 1 83 ? -3.354 -1.100 -4.786 1.00 84.38 83 TRP A CA 1
ATOM 681 C C . TRP A 1 83 ? -4.679 -1.712 -4.333 1.00 84.38 83 TRP A C 1
ATOM 683 O O . TRP A 1 83 ? -5.313 -1.240 -3.389 1.00 84.38 83 TRP A O 1
ATOM 693 N N . THR A 1 84 ? -5.086 -2.803 -4.980 1.00 86.75 84 THR A N 1
ATOM 694 C CA . THR A 1 84 ? -6.295 -3.550 -4.622 1.00 86.75 84 THR A CA 1
ATOM 695 C C . THR A 1 84 ? -6.165 -4.153 -3.225 1.00 86.75 84 THR A C 1
ATOM 697 O O . THR A 1 84 ? -7.109 -4.058 -2.438 1.00 86.75 84 THR A O 1
ATOM 700 N N . ARG A 1 85 ? -4.993 -4.712 -2.885 1.00 88.38 85 ARG A N 1
ATOM 701 C CA . ARG A 1 85 ? -4.698 -5.229 -1.541 1.00 88.38 85 ARG A CA 1
ATOM 702 C C . ARG A 1 85 ? -4.812 -4.129 -0.487 1.00 88.38 85 ARG A C 1
ATOM 704 O O . ARG A 1 85 ? -5.535 -4.307 0.488 1.00 88.38 85 ARG A O 1
ATOM 711 N N . GLN A 1 86 ? -4.170 -2.981 -0.708 1.00 88.94 86 GLN A N 1
ATOM 712 C CA . GLN A 1 86 ? -4.206 -1.852 0.229 1.00 88.94 86 GLN A CA 1
ATOM 713 C C . GLN A 1 86 ? -5.622 -1.301 0.418 1.00 88.94 86 GLN A C 1
ATOM 715 O O . GLN A 1 86 ? -6.056 -1.069 1.546 1.00 88.94 86 GLN A O 1
ATOM 720 N N . ARG A 1 87 ? -6.380 -1.153 -0.675 1.00 87.25 87 ARG A N 1
ATOM 721 C CA . ARG A 1 87 ? -7.774 -0.706 -0.618 1.00 87.25 87 ARG A CA 1
ATOM 722 C C . ARG A 1 87 ? -8.650 -1.676 0.170 1.00 87.25 87 ARG A C 1
ATOM 724 O O . ARG A 1 87 ? -9.482 -1.219 0.948 1.00 87.25 87 ARG A O 1
ATOM 731 N N . ARG A 1 88 ? -8.466 -2.989 -0.016 1.00 88.75 88 ARG A N 1
ATOM 732 C CA . ARG A 1 88 ? -9.179 -4.013 0.761 1.00 88.75 88 ARG A CA 1
ATOM 733 C C . ARG A 1 88 ? -8.826 -3.916 2.244 1.00 88.75 88 ARG A C 1
ATOM 735 O O . ARG A 1 88 ? -9.739 -3.817 3.044 1.00 88.75 88 ARG A O 1
ATOM 742 N N . ALA A 1 89 ? -7.544 -3.831 2.598 1.00 88.75 89 ALA A N 1
ATOM 743 C CA . ALA A 1 89 ? -7.125 -3.714 3.997 1.00 88.75 89 ALA A CA 1
ATOM 744 C C . ALA A 1 89 ? -7.751 -2.495 4.704 1.00 88.75 89 ALA A C 1
ATOM 746 O O . ALA A 1 89 ? -8.221 -2.597 5.836 1.00 88.75 89 ALA A O 1
ATOM 747 N N . VAL A 1 90 ? -7.814 -1.344 4.024 1.00 88.38 90 VAL A N 1
ATOM 748 C CA . VAL A 1 90 ? -8.475 -0.149 4.574 1.00 88.38 90 VAL A CA 1
ATOM 749 C C . VAL A 1 90 ? -9.992 -0.304 4.628 1.00 88.38 90 VAL A C 1
ATOM 751 O O . VAL A 1 90 ? -10.599 0.105 5.615 1.00 88.38 90 VAL A O 1
ATOM 754 N N . ALA A 1 91 ? -10.614 -0.900 3.609 1.00 86.75 91 ALA A N 1
ATOM 755 C CA . ALA A 1 91 ? -12.050 -1.163 3.610 1.00 86.75 91 ALA A CA 1
ATOM 756 C C . ALA A 1 91 ? -12.451 -2.108 4.751 1.00 86.75 91 ALA A C 1
ATOM 758 O O . ALA A 1 91 ? -13.378 -1.783 5.483 1.00 86.75 91 ALA A O 1
ATOM 759 N N . ASP A 1 92 ? -11.711 -3.200 4.951 1.00 87.19 92 ASP A N 1
ATOM 760 C CA . ASP A 1 92 ? -11.933 -4.165 6.030 1.00 87.19 92 ASP A CA 1
ATOM 761 C C . ASP A 1 92 ? -11.787 -3.483 7.400 1.00 87.19 92 ASP A C 1
ATOM 763 O O . ASP A 1 92 ? -12.635 -3.646 8.275 1.00 87.19 92 ASP A O 1
ATOM 767 N N . CYS A 1 93 ? -10.773 -2.625 7.567 1.00 87.00 93 CYS A N 1
ATOM 768 C CA . CYS A 1 93 ? -10.604 -1.832 8.784 1.00 87.00 93 CYS A CA 1
ATOM 769 C C . CYS A 1 93 ? -11.772 -0.867 9.036 1.00 87.00 93 CYS A C 1
ATOM 771 O O . CYS A 1 93 ? -12.242 -0.751 10.166 1.00 87.00 93 CYS A O 1
ATOM 773 N N . ILE A 1 94 ? -12.247 -0.168 8.002 1.00 85.56 94 ILE A N 1
ATOM 774 C CA . ILE A 1 94 ? -13.409 0.726 8.112 1.00 85.56 94 ILE A CA 1
ATOM 775 C C . ILE A 1 94 ? -14.682 -0.081 8.404 1.00 85.56 94 ILE A C 1
ATOM 777 O O . ILE A 1 94 ? -15.533 0.402 9.151 1.00 85.56 94 ILE A O 1
ATOM 781 N N . SER A 1 95 ? -14.803 -1.288 7.843 1.00 84.38 95 SER A N 1
ATOM 782 C CA . SER A 1 95 ? -15.909 -2.214 8.104 1.00 84.38 95 SER A CA 1
ATOM 783 C C . SER A 1 95 ? -15.979 -2.552 9.579 1.00 84.38 95 SER A 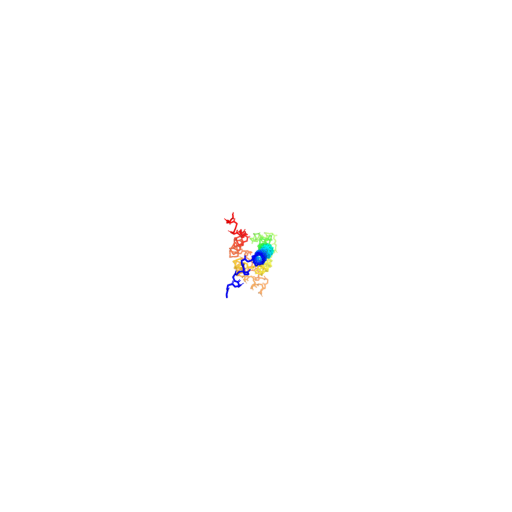C 1
ATOM 785 O O . SER A 1 95 ? -17.025 -2.350 10.168 1.00 84.38 95 SER A O 1
ATOM 787 N N . VAL A 1 96 ? -14.871 -2.941 10.215 1.00 82.56 96 VAL A N 1
ATOM 788 C CA . VAL A 1 96 ? -14.850 -3.236 11.662 1.00 82.56 96 VAL A CA 1
ATOM 789 C C . VAL A 1 96 ? -15.374 -2.046 12.473 1.00 82.56 96 VAL A C 1
ATOM 791 O O . VAL A 1 96 ? -16.261 -2.203 13.304 1.00 82.56 96 VAL A O 1
ATOM 794 N N . VAL A 1 97 ? -14.926 -0.826 12.162 1.00 76.50 97 VAL A N 1
ATOM 795 C CA . VAL A 1 97 ? -15.371 0.383 12.880 1.00 76.50 97 VAL A CA 1
ATOM 796 C C . VAL A 1 97 ? -16.864 0.690 12.660 1.00 76.50 97 VAL A C 1
ATOM 798 O O . VAL A 1 97 ? -17.508 1.244 13.549 1.00 76.50 97 VAL A O 1
ATOM 801 N N . LYS A 1 98 ? -17.433 0.363 11.490 1.00 73.00 98 LYS A N 1
ATOM 802 C CA . LYS A 1 98 ? -18.825 0.696 11.123 1.00 73.00 98 LYS A CA 1
ATOM 803 C C . LYS A 1 98 ? -19.840 -0.434 11.334 1.00 73.00 98 LYS A C 1
ATOM 805 O O . LYS A 1 98 ? -21.004 -0.145 11.592 1.00 73.00 98 LYS A O 1
ATOM 810 N N . GLU A 1 99 ? -19.430 -1.687 11.176 1.00 66.62 99 GLU A N 1
ATOM 811 C CA . GLU A 1 99 ? -20.268 -2.894 11.149 1.00 66.62 99 GLU A CA 1
ATOM 812 C C . GLU A 1 99 ? -20.207 -3.713 12.440 1.00 66.62 99 GLU A C 1
ATOM 814 O O . GLU A 1 99 ? -21.104 -4.520 12.643 1.00 66.62 99 G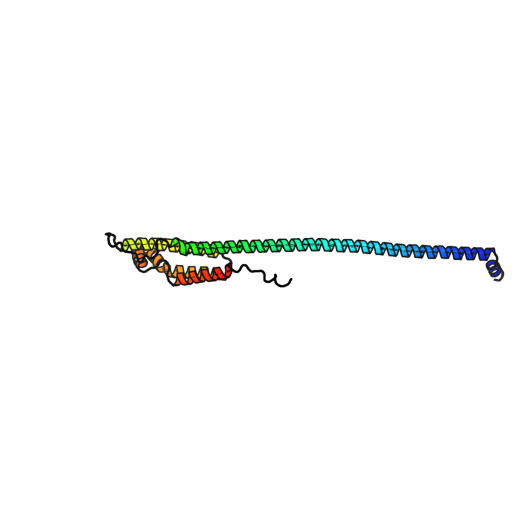LU A O 1
ATOM 819 N N . GLU A 1 100 ? -19.233 -3.510 13.339 1.00 57.31 100 GLU A N 1
ATOM 820 C CA . GLU A 1 100 ? -19.331 -4.018 14.726 1.00 57.31 100 GLU A CA 1
ATOM 821 C C . GLU A 1 100 ? -20.194 -3.107 15.623 1.00 57.31 100 GLU A C 1
ATOM 823 O O . GLU A 1 100 ? -20.494 -3.428 16.769 1.00 57.31 100 GLU A O 1
ATOM 828 N N . PHE A 1 101 ? -20.699 -2.003 15.068 1.00 60.44 101 PHE A N 1
ATOM 829 C CA . PHE A 1 101 ? -21.632 -1.080 15.713 1.00 60.44 101 PHE A CA 1
ATOM 830 C C . PHE A 1 101 ? -23.098 -1.565 15.945 1.00 60.44 101 PHE A C 1
ATOM 832 O O . PHE A 1 101 ? -23.802 -0.905 16.716 1.00 60.44 101 PHE A O 1
ATOM 839 N N . PRO A 1 102 ? -23.646 -2.649 15.342 1.00 46.81 102 PRO A N 1
ATOM 840 C CA . PRO A 1 102 ? -25.086 -2.893 15.328 1.00 46.81 102 PRO A CA 1
ATOM 841 C C . PRO A 1 102 ? -25.699 -3.567 16.573 1.00 46.81 102 PRO A C 1
ATOM 843 O O . PRO A 1 102 ? -26.857 -3.969 16.477 1.00 46.81 102 PRO A O 1
ATOM 846 N N . PRO A 1 103 ? -25.057 -3.591 17.761 1.00 47.78 103 PRO A N 1
ATOM 847 C CA . PRO A 1 103 ? -25.824 -3.596 19.009 1.00 47.78 103 PRO A CA 1
ATOM 848 C C . PRO A 1 103 ? -25.638 -2.330 19.863 1.00 47.78 103 PRO A C 1
ATOM 850 O O . PRO A 1 103 ? -26.426 -2.101 20.774 1.00 47.78 103 PRO A O 1
ATOM 853 N N . LEU A 1 104 ? -24.657 -1.468 19.563 1.00 46.56 104 LEU A N 1
ATOM 854 C CA . LEU A 1 104 ? -24.390 -0.237 20.329 1.00 46.56 104 LEU A CA 1
ATOM 855 C C . LEU A 1 104 ? -25.136 0.990 19.780 1.00 46.56 104 LEU A C 1
ATOM 857 O O . LEU A 1 104 ? -25.085 2.068 20.382 1.00 46.56 104 LEU A O 1
ATOM 861 N N . GLY A 1 105 ? -25.839 0.819 18.654 1.00 38.22 105 GLY A N 1
ATOM 862 C CA . GLY A 1 105 ? -26.701 1.819 18.038 1.00 38.22 105 GLY A CA 1
ATOM 863 C C . GLY A 1 105 ? -27.601 2.495 19.069 1.00 38.22 105 GLY A C 1
ATOM 864 O O . GLY A 1 105 ? -28.576 1.919 19.535 1.00 38.22 105 GLY A O 1
ATOM 865 N N . ASN A 1 106 ? -27.270 3.740 19.407 1.00 40.09 106 ASN A N 1
ATOM 866 C CA . ASN A 1 106 ? -28.040 4.586 20.315 1.00 40.09 106 ASN A CA 1
ATOM 867 C C . ASN A 1 106 ? -28.332 3.987 21.700 1.00 40.09 106 ASN A C 1
ATOM 869 O O . ASN A 1 106 ? -29.410 4.225 22.240 1.00 40.09 106 ASN A O 1
ATOM 873 N N . LEU A 1 107 ? -27.368 3.313 22.330 1.00 44.28 107 LEU A N 1
ATOM 874 C CA . LEU A 1 107 ? -27.368 3.242 23.792 1.00 44.28 107 LEU A CA 1
ATOM 875 C C . LEU A 1 107 ? -26.856 4.606 24.347 1.00 44.28 107 LEU A C 1
ATOM 877 O O . LEU A 1 107 ? -25.736 4.706 24.828 1.00 44.28 107 LEU A O 1
ATOM 881 N N . ARG A 1 108 ? -27.593 5.730 24.290 1.00 42.47 108 ARG A N 1
ATOM 882 C CA . ARG A 1 108 ? -28.605 6.021 25.327 1.00 42.47 108 ARG A CA 1
ATOM 883 C C . ARG A 1 108 ? -29.226 4.723 25.789 1.00 42.47 108 ARG A C 1
ATOM 885 O O . ARG A 1 108 ? -30.241 4.319 25.240 1.00 42.47 108 ARG A O 1
ATOM 892 N N . VAL A 1 109 ? -28.536 4.033 26.698 1.00 45.97 109 VAL A N 1
ATOM 893 C CA . VAL A 1 109 ? -29.037 2.810 27.314 1.00 45.97 109 VAL A CA 1
ATOM 894 C C . VAL A 1 109 ? -30.478 3.098 27.689 1.00 45.97 109 VAL A C 1
ATOM 896 O O . VAL A 1 109 ? -30.743 3.930 28.555 1.00 45.97 109 VAL A O 1
ATOM 899 N N . GLY A 1 110 ? -31.410 2.523 26.929 1.00 43.56 110 GLY A N 1
ATOM 900 C CA . GLY A 1 110 ? -32.798 2.476 27.314 1.00 43.56 110 GLY A CA 1
ATOM 901 C C . GLY A 1 110 ? -32.775 1.593 28.534 1.00 43.56 110 GLY A C 1
ATOM 902 O O . GLY A 1 110 ? -32.782 0.375 28.391 1.00 43.56 110 GLY A O 1
ATOM 903 N N . ILE A 1 111 ? -32.623 2.220 29.703 1.00 46.59 111 ILE A N 1
ATOM 904 C CA . ILE A 1 111 ? -32.868 1.591 30.989 1.00 46.59 111 ILE A CA 1
ATOM 905 C C . ILE A 1 111 ? -34.201 0.873 30.788 1.00 46.59 111 ILE A C 1
ATOM 907 O O . ILE A 1 111 ? -35.189 1.549 30.473 1.00 46.59 111 ILE A O 1
ATOM 911 N N . PRO A 1 112 ? -34.247 -0.466 30.852 1.00 45.03 112 PRO A N 1
ATOM 912 C CA . PRO A 1 112 ? -35.514 -1.160 30.842 1.00 45.03 112 PRO A CA 1
ATOM 913 C C . PRO A 1 112 ? -36.281 -0.595 32.031 1.00 45.03 112 PRO A C 1
ATOM 915 O O . PRO A 1 112 ? -35.884 -0.794 33.174 1.00 45.03 112 PRO A O 1
ATOM 918 N N . THR A 1 113 ? -37.357 0.147 31.786 1.00 51.84 113 THR A N 1
ATOM 919 C CA . THR A 1 113 ? -38.177 0.757 32.843 1.00 51.84 113 THR A CA 1
ATOM 920 C C . THR A 1 113 ? -38.887 -0.280 33.722 1.00 51.84 113 THR A C 1
ATOM 922 O O . THR A 1 113 ? -39.673 0.101 34.580 1.00 51.84 113 THR A O 1
ATOM 925 N N . ASP A 1 114 ? -38.627 -1.574 33.506 1.00 50.03 114 ASP A N 1
ATOM 926 C CA . ASP A 1 114 ? -39.467 -2.680 33.957 1.00 50.03 114 ASP A CA 1
ATOM 927 C C . ASP A 1 114 ? -38.685 -3.894 34.498 1.00 50.03 114 ASP A C 1
ATOM 929 O O . ASP A 1 114 ? -39.246 -4.982 34.618 1.00 50.03 114 ASP A O 1
ATOM 933 N N . GLN A 1 115 ? -37.392 -3.758 34.825 1.00 46.59 115 GLN A N 1
ATOM 934 C CA . GLN A 1 115 ? -36.636 -4.856 35.444 1.00 4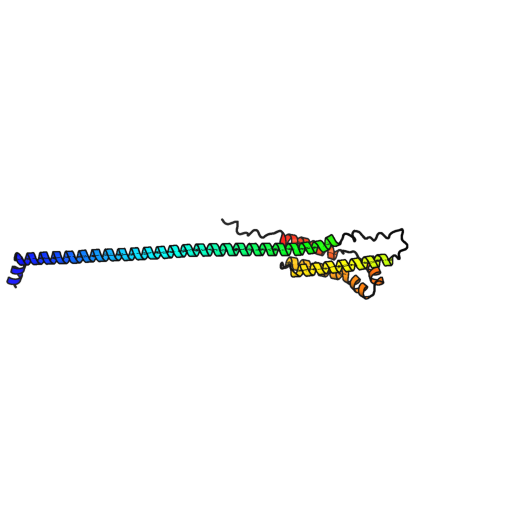6.59 115 GLN A CA 1
ATOM 935 C C . GLN A 1 115 ? -35.841 -4.415 36.673 1.00 46.59 115 GLN A C 1
ATOM 937 O O . GLN A 1 115 ? -35.138 -3.411 36.658 1.00 46.59 115 GLN A O 1
ATOM 942 N N . ASP A 1 116 ? -35.942 -5.237 37.716 1.00 52.06 116 ASP A N 1
ATOM 943 C CA . ASP A 1 116 ? -35.295 -5.154 39.033 1.00 52.06 116 ASP A CA 1
ATOM 944 C C . ASP A 1 116 ? -33.784 -5.489 38.945 1.00 52.06 116 ASP A C 1
ATOM 946 O O . ASP A 1 116 ? -33.243 -6.279 39.718 1.00 52.06 116 ASP A O 1
ATOM 950 N N . VAL A 1 117 ? -33.109 -4.966 37.915 1.00 57.44 117 VAL A N 1
ATOM 951 C CA . VAL A 1 117 ? -31.669 -5.132 37.675 1.00 57.44 117 VAL A CA 1
ATOM 952 C C . VAL A 1 117 ? -30.967 -3.905 38.239 1.00 57.44 117 VAL A C 1
ATOM 954 O O . VAL A 1 117 ? -31.381 -2.775 37.980 1.00 57.44 117 VAL A O 1
ATOM 957 N N . SER A 1 118 ? -29.902 -4.120 39.014 1.00 65.50 118 SER A N 1
ATOM 958 C CA . SER A 1 118 ? -29.040 -3.030 39.472 1.00 65.50 118 SER A CA 1
ATOM 959 C C . SER A 1 118 ? -28.571 -2.235 38.256 1.00 65.50 118 SER A C 1
ATOM 961 O O . SER A 1 118 ? -27.963 -2.795 37.347 1.00 65.50 118 SER A O 1
ATOM 963 N N . GLU A 1 119 ? -28.844 -0.929 38.235 1.00 68.75 119 GLU A N 1
ATOM 964 C CA . GLU A 1 119 ? -28.469 -0.024 37.142 1.00 68.75 119 GLU A CA 1
ATOM 965 C C . GLU A 1 119 ? -26.981 -0.169 36.765 1.00 68.75 119 GLU A C 1
ATOM 967 O O . GLU A 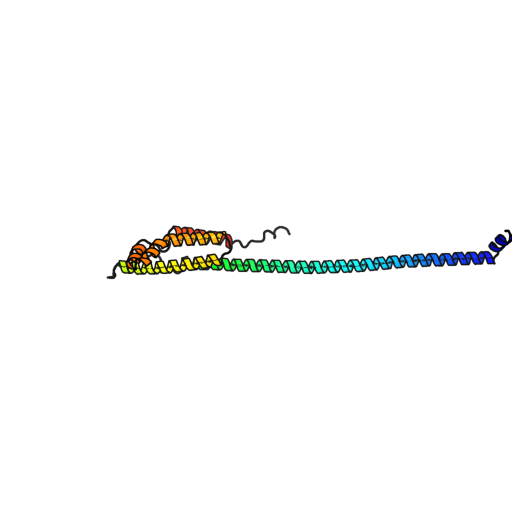1 119 ? -26.621 -0.081 35.594 1.00 68.75 119 GLU A O 1
ATOM 972 N N . LEU A 1 120 ? -26.130 -0.502 37.742 1.00 76.56 120 LEU A N 1
ATOM 973 C CA . LEU A 1 120 ? -24.705 -0.751 37.550 1.00 76.56 120 LEU A CA 1
ATOM 974 C C . LEU A 1 120 ? -24.401 -1.983 36.678 1.00 76.56 120 LEU A C 1
ATOM 976 O O . LEU A 1 120 ? -23.478 -1.913 35.871 1.00 76.56 120 LEU A O 1
ATOM 980 N N . ASP A 1 121 ? -25.160 -3.075 36.789 1.00 80.38 121 ASP A N 1
ATOM 981 C CA . ASP A 1 121 ? -24.888 -4.321 36.051 1.00 80.38 121 ASP A CA 1
ATOM 982 C C . ASP A 1 121 ? -25.045 -4.113 34.536 1.00 80.38 121 ASP A C 1
ATOM 984 O O . ASP A 1 121 ? -24.220 -4.570 33.747 1.00 80.38 121 ASP A O 1
ATOM 988 N N . ILE A 1 122 ? -26.029 -3.303 34.130 1.00 80.56 122 ILE A N 1
ATOM 989 C CA . ILE A 1 122 ? -26.245 -2.922 32.725 1.00 80.56 122 ILE A CA 1
ATOM 990 C C . ILE A 1 122 ? -25.031 -2.161 32.170 1.00 80.56 122 ILE A C 1
ATOM 992 O O . ILE A 1 122 ? -24.624 -2.353 31.020 1.00 80.56 122 ILE A O 1
ATOM 996 N N . TYR A 1 123 ? -24.430 -1.286 32.976 1.00 83.31 123 TYR A N 1
ATOM 997 C CA . TYR A 1 123 ? -23.253 -0.535 32.553 1.00 83.31 123 TYR A CA 1
ATOM 998 C C . TYR A 1 123 ? -21.969 -1.369 32.590 1.00 83.31 123 TYR A C 1
ATOM 1000 O O . TYR A 1 123 ? -21.071 -1.114 31.787 1.00 83.31 123 TYR A O 1
ATOM 1008 N N . ILE A 1 124 ? -21.880 -2.386 33.452 1.00 86.19 124 ILE A N 1
ATOM 1009 C CA . ILE A 1 124 ? -20.787 -3.371 33.418 1.00 86.19 124 ILE A CA 1
ATOM 1010 C C . ILE A 1 124 ? -20.806 -4.128 32.084 1.00 86.19 124 ILE A C 1
ATOM 1012 O O . ILE A 1 124 ? -19.760 -4.260 31.436 1.00 86.19 124 ILE A O 1
ATOM 1016 N N . ASP A 1 125 ? -21.986 -4.553 31.630 1.00 85.31 125 ASP A N 1
ATOM 1017 C CA . ASP A 1 125 ? -22.154 -5.206 30.329 1.00 85.31 125 ASP A CA 1
ATOM 1018 C C . ASP A 1 125 ? -21.789 -4.253 29.183 1.00 85.31 125 ASP A C 1
ATOM 1020 O O . ASP A 1 125 ? -20.972 -4.598 28.325 1.00 85.31 125 ASP A O 1
ATOM 1024 N N . LYS A 1 126 ? -22.286 -3.005 29.219 1.00 84.69 126 LYS A N 1
ATOM 1025 C CA . LYS A 1 126 ? -21.898 -1.959 28.254 1.00 84.69 126 LYS A CA 1
ATOM 1026 C C . LYS A 1 126 ? -20.380 -1.778 28.200 1.00 84.69 126 LYS A C 1
ATOM 1028 O O . LYS A 1 126 ? -19.809 -1.725 27.115 1.00 84.69 126 LYS A O 1
ATOM 1033 N N . GLY A 1 127 ? -19.717 -1.665 29.348 1.00 88.25 127 GLY A N 1
ATOM 1034 C CA . GLY A 1 127 ? -18.270 -1.480 29.412 1.00 88.25 127 GLY A CA 1
ATOM 1035 C C . GLY A 1 127 ? -17.490 -2.682 28.877 1.00 88.25 127 GLY A C 1
ATOM 1036 O O . GLY A 1 127 ? -16.472 -2.505 28.209 1.00 88.25 127 GLY A O 1
ATOM 1037 N N . THR A 1 128 ? -17.997 -3.897 29.087 1.00 88.75 128 THR A N 1
ATOM 1038 C CA . THR A 1 128 ? -17.411 -5.124 28.527 1.00 88.75 128 THR A CA 1
ATOM 1039 C C . THR A 1 128 ? -17.516 -5.150 27.000 1.00 88.75 128 THR A C 1
ATOM 1041 O O . THR A 1 128 ? -16.527 -5.441 26.321 1.00 88.75 128 THR A O 1
ATOM 1044 N N . GLU A 1 129 ? -18.670 -4.771 26.448 1.00 86.88 129 GLU A N 1
ATOM 1045 C CA . GLU A 1 129 ? -18.865 -4.633 24.999 1.00 86.88 129 GLU A CA 1
ATOM 1046 C C . GLU A 1 129 ? -17.965 -3.540 24.404 1.00 86.88 129 GLU A C 1
ATOM 1048 O O . GLU A 1 129 ? -17.296 -3.758 23.393 1.00 86.88 129 GLU A O 1
ATOM 1053 N N . LEU A 1 130 ? -17.852 -2.390 25.075 1.00 87.19 130 LEU A N 1
ATOM 1054 C CA . LEU A 1 130 ? -16.955 -1.301 24.678 1.00 87.19 130 LEU A CA 1
ATOM 1055 C C . LEU A 1 130 ? -15.478 -1.738 24.652 1.00 87.19 130 LEU A C 1
ATOM 1057 O O . LEU A 1 130 ? -14.752 -1.408 23.713 1.00 87.19 130 LEU A O 1
ATOM 1061 N N . LEU A 1 131 ? -15.025 -2.518 25.638 1.00 90.56 131 LEU A N 1
ATOM 1062 C CA . LEU A 1 131 ? -13.668 -3.081 25.663 1.00 90.56 131 LEU A CA 1
ATOM 1063 C C . LEU A 1 131 ? -13.433 -4.074 24.517 1.00 90.56 131 LEU A C 1
ATOM 1065 O O . LEU A 1 131 ? -12.353 -4.082 23.918 1.00 90.56 131 LEU A O 1
ATOM 1069 N N . SER A 1 132 ? -14.424 -4.918 24.217 1.00 89.25 132 SER A N 1
ATOM 1070 C CA . SER A 1 132 ? -14.379 -5.854 23.088 1.00 89.25 132 SER A CA 1
ATOM 1071 C C . SER A 1 132 ? -14.243 -5.104 21.759 1.00 89.25 132 SER A C 1
ATOM 1073 O O . SER A 1 132 ? -13.303 -5.352 20.998 1.00 89.25 132 SER A O 1
ATOM 1075 N N . PHE A 1 133 ? -15.102 -4.105 21.550 1.00 87.12 133 PHE A N 1
ATOM 1076 C CA . PHE A 1 133 ? -15.109 -3.234 20.378 1.00 87.12 133 PHE A CA 1
ATOM 1077 C C . PHE A 1 133 ? -13.776 -2.492 20.193 1.00 87.12 133 PHE A C 1
ATOM 1079 O O . PHE A 1 133 ? -13.159 -2.563 19.129 1.00 87.12 133 PHE A O 1
ATOM 1086 N N . TYR A 1 134 ? -13.251 -1.860 21.248 1.00 89.69 134 TYR A N 1
ATOM 1087 C CA . TYR A 1 134 ? -11.940 -1.205 21.208 1.00 89.69 134 TYR A CA 1
ATOM 1088 C C . TYR A 1 134 ? -10.824 -2.154 20.750 1.00 89.69 134 TYR A C 1
ATOM 1090 O O . TYR A 1 134 ? -10.025 -1.819 19.871 1.00 89.69 134 TYR A O 1
ATOM 1098 N N . ARG A 1 135 ? -10.770 -3.368 21.313 1.00 91.31 135 ARG A N 1
ATOM 1099 C CA . ARG A 1 135 ? -9.741 -4.363 20.965 1.00 91.31 135 ARG A CA 1
ATOM 1100 C C . ARG A 1 135 ? -9.849 -4.816 19.513 1.00 91.31 135 ARG A C 1
ATOM 1102 O O . ARG A 1 135 ? -8.816 -5.057 18.880 1.00 91.31 135 ARG A O 1
ATOM 1109 N N . ALA A 1 136 ? -11.064 -4.950 18.991 1.00 90.06 136 ALA A N 1
ATOM 1110 C CA . ALA A 1 136 ? -11.298 -5.302 17.598 1.00 90.06 136 ALA A CA 1
ATOM 1111 C C . ALA A 1 136 ? -10.819 -4.190 16.651 1.00 90.06 136 ALA A C 1
ATOM 1113 O O . ALA A 1 136 ? -10.054 -4.465 15.722 1.00 90.06 136 ALA A O 1
ATOM 1114 N N . ILE A 1 137 ? -11.134 -2.929 16.958 1.00 90.25 137 ILE A N 1
ATOM 1115 C CA . ILE A 1 137 ? -10.667 -1.771 16.185 1.00 90.25 137 ILE A CA 1
ATOM 1116 C C . ILE A 1 137 ? -9.146 -1.665 16.194 1.00 90.25 137 ILE A C 1
ATOM 1118 O O . ILE A 1 137 ? -8.533 -1.558 15.134 1.00 90.25 137 ILE A O 1
ATOM 1122 N N . VAL A 1 138 ? -8.507 -1.728 17.365 1.00 92.25 138 VAL A N 1
ATOM 1123 C CA . VAL A 1 138 ? -7.041 -1.650 17.466 1.00 92.25 138 VAL A CA 1
ATOM 1124 C C . VAL A 1 138 ? -6.382 -2.777 16.673 1.00 92.25 138 VAL A C 1
ATOM 1126 O O . VAL A 1 138 ? -5.375 -2.563 15.995 1.00 92.25 138 VAL A O 1
ATOM 1129 N N . ARG A 1 139 ? -6.949 -3.988 16.697 1.00 92.81 139 ARG A N 1
ATOM 1130 C CA . ARG A 1 139 ? -6.458 -5.096 15.870 1.00 92.81 139 ARG A CA 1
ATOM 1131 C C . ARG A 1 139 ? -6.582 -4.779 14.379 1.00 92.81 139 ARG A C 1
ATOM 1133 O O . ARG A 1 139 ? -5.610 -4.968 13.651 1.00 92.81 139 ARG A O 1
ATOM 1140 N N . ALA A 1 140 ? -7.734 -4.281 13.941 1.00 90.81 140 ALA A N 1
ATOM 1141 C CA . ALA A 1 140 ? -7.975 -3.922 12.547 1.00 90.81 140 ALA A CA 1
ATOM 1142 C C . ALA A 1 140 ? -7.036 -2.801 12.067 1.00 90.81 140 ALA A C 1
ATOM 1144 O O . ALA A 1 140 ? -6.449 -2.907 10.990 1.00 90.81 140 ALA A O 1
ATOM 1145 N N . LEU A 1 141 ? -6.811 -1.780 12.898 1.00 93.38 141 LEU A N 1
ATOM 1146 C CA . LEU A 1 141 ? -5.894 -0.678 12.610 1.00 93.38 141 LEU A CA 1
ATOM 1147 C C . LEU A 1 141 ? -4.438 -1.147 12.503 1.00 93.38 141 LEU A C 1
ATOM 1149 O O . LEU A 1 141 ? -3.733 -0.718 11.594 1.00 93.38 141 LEU A O 1
ATOM 1153 N N . ASN A 1 142 ? -3.994 -2.062 13.372 1.00 93.75 142 ASN A N 1
ATOM 1154 C CA . ASN A 1 142 ? -2.652 -2.648 13.282 1.00 93.75 142 ASN A CA 1
ATOM 1155 C C . ASN A 1 142 ? -2.461 -3.444 11.983 1.00 93.75 142 ASN A C 1
ATOM 1157 O O . ASN A 1 142 ? -1.427 -3.319 11.327 1.00 93.75 142 ASN A O 1
ATOM 1161 N N . VAL A 1 143 ? -3.458 -4.243 11.584 1.00 92.81 143 VAL A N 1
ATOM 1162 C CA . VAL A 1 143 ? -3.417 -4.979 10.308 1.00 92.81 143 VAL A CA 1
ATOM 1163 C C . VAL A 1 143 ? -3.364 -4.003 9.132 1.00 92.81 143 VAL A C 1
ATOM 1165 O O . VAL A 1 143 ? -2.509 -4.143 8.258 1.00 92.81 143 VAL A O 1
ATOM 1168 N N . ALA A 1 144 ? -4.212 -2.974 9.135 1.00 91.62 144 ALA A N 1
ATOM 1169 C CA . ALA A 1 144 ? -4.208 -1.956 8.091 1.00 91.62 144 ALA A CA 1
ATOM 1170 C C . ALA A 1 144 ? -2.867 -1.204 8.021 1.00 91.62 144 ALA A C 1
ATOM 1172 O O . ALA A 1 144 ? -2.367 -0.949 6.928 1.00 91.62 144 ALA A O 1
ATOM 1173 N N . GLU A 1 145 ? -2.240 -0.889 9.158 1.00 92.81 145 GLU A N 1
ATOM 1174 C CA . GLU A 1 145 ? -0.930 -0.231 9.185 1.00 92.81 145 GLU A CA 1
ATOM 1175 C C . GLU A 1 145 ? 0.182 -1.095 8.558 1.00 92.81 145 GLU A C 1
ATOM 1177 O O . GLU A 1 145 ? 1.086 -0.559 7.903 1.00 92.81 145 GLU A O 1
ATOM 1182 N N . LEU A 1 146 ? 0.132 -2.417 8.747 1.00 90.62 146 LEU A N 1
ATOM 1183 C CA . LEU A 1 146 ? 1.098 -3.358 8.172 1.00 90.62 146 LEU A CA 1
ATOM 1184 C C . LEU A 1 146 ? 0.917 -3.524 6.659 1.00 90.62 146 LEU A C 1
ATOM 1186 O O . LEU A 1 146 ? 1.905 -3.552 5.927 1.00 90.62 146 LEU A O 1
ATOM 1190 N N . GLU A 1 147 ? -0.329 -3.596 6.194 1.00 90.06 147 GLU A N 1
ATOM 1191 C CA . GLU A 1 147 ? -0.659 -3.826 4.782 1.00 90.06 147 GLU A CA 1
ATOM 1192 C C . GLU A 1 147 ? -0.521 -2.566 3.915 1.00 90.06 147 GLU A C 1
ATOM 1194 O O . GLU A 1 147 ? -0.191 -2.637 2.725 1.00 90.06 147 GLU A O 1
ATOM 1199 N N . VAL A 1 148 ? -0.763 -1.387 4.496 1.00 91.56 148 VAL A N 1
ATOM 1200 C CA . VAL A 1 148 ? -0.733 -0.116 3.771 1.00 91.56 148 VAL A CA 1
ATOM 1201 C C . VAL A 1 148 ? 0.689 0.427 3.664 1.00 91.56 148 VAL A C 1
ATOM 1203 O O . VAL A 1 148 ? 1.369 0.724 4.651 1.00 91.56 148 VAL A O 1
ATOM 1206 N N . SER A 1 149 ? 1.117 0.618 2.415 1.00 88.94 149 SER A N 1
ATOM 1207 C CA . SER A 1 149 ? 2.411 1.217 2.072 1.00 88.94 149 SER A CA 1
ATOM 1208 C C . SER A 1 149 ? 2.301 2.712 1.763 1.00 88.94 149 SER A C 1
ATOM 1210 O O . SER A 1 149 ? 3.289 3.433 1.891 1.00 88.94 149 SER A O 1
ATOM 1212 N N . ASN A 1 150 ? 1.115 3.202 1.383 1.00 89.44 150 ASN A N 1
ATOM 1213 C CA . ASN A 1 150 ? 0.892 4.627 1.146 1.00 89.44 150 ASN A CA 1
ATOM 1214 C C . ASN A 1 150 ? 1.098 5.441 2.439 1.00 89.44 150 ASN A C 1
ATOM 1216 O O . ASN A 1 150 ? 0.409 5.229 3.437 1.00 89.44 150 ASN A O 1
ATOM 1220 N N . ALA A 1 151 ? 2.035 6.394 2.413 1.00 91.19 151 ALA A N 1
ATOM 1221 C CA . ALA A 1 151 ? 2.429 7.164 3.591 1.00 91.19 151 ALA A CA 1
ATOM 1222 C C . ALA A 1 151 ? 1.294 8.027 4.166 1.00 91.19 151 ALA A C 1
ATOM 1224 O O . ALA A 1 151 ? 1.155 8.106 5.386 1.00 91.19 151 ALA A O 1
ATOM 1225 N N . GLN A 1 152 ? 0.468 8.643 3.315 1.00 92.19 152 GLN A N 1
ATOM 1226 C CA . GLN A 1 152 ? -0.629 9.500 3.770 1.00 92.19 152 GLN A CA 1
ATOM 1227 C C . GLN A 1 152 ? -1.722 8.679 4.452 1.00 92.19 152 GLN A C 1
ATOM 1229 O O . GLN A 1 152 ? -2.170 9.014 5.548 1.00 92.19 152 GLN A O 1
ATOM 1234 N N . VAL A 1 153 ? -2.104 7.559 3.835 1.00 92.25 153 VAL A N 1
ATOM 1235 C CA . VAL A 1 153 ? -3.090 6.637 4.408 1.00 92.25 153 VAL A CA 1
ATOM 1236 C C . VAL A 1 153 ? -2.559 6.052 5.718 1.00 92.25 153 VAL A C 1
ATOM 1238 O O . VAL A 1 153 ? -3.282 6.009 6.709 1.00 92.25 153 VAL A O 1
ATOM 1241 N N . LYS A 1 154 ? -1.272 5.690 5.773 1.00 93.75 154 LYS A N 1
ATOM 1242 C CA . LYS A 1 154 ? -0.625 5.191 6.993 1.00 93.75 154 LYS A CA 1
ATOM 1243 C C . LYS A 1 154 ? -0.627 6.221 8.125 1.00 93.75 154 LYS A C 1
ATOM 1245 O O . LYS A 1 154 ? -0.902 5.870 9.269 1.00 93.75 154 LYS A O 1
ATOM 1250 N N . MET A 1 155 ? -0.377 7.497 7.822 1.00 94.75 155 MET A N 1
ATOM 1251 C CA . MET A 1 155 ? -0.509 8.580 8.803 1.00 94.75 155 MET A CA 1
ATOM 1252 C C . MET A 1 155 ? -1.948 8.729 9.306 1.00 94.75 155 MET A C 1
ATOM 1254 O O . MET A 1 155 ? -2.152 8.903 10.505 1.00 94.75 155 MET A O 1
ATOM 1258 N N . ALA A 1 156 ? -2.943 8.623 8.422 1.00 94.19 156 ALA A N 1
ATOM 1259 C CA . ALA A 1 156 ? -4.347 8.696 8.817 1.00 94.19 156 ALA A CA 1
ATOM 1260 C C . ALA A 1 156 ? -4.771 7.509 9.704 1.00 94.19 156 ALA A C 1
ATOM 1262 O O . ALA A 1 156 ? -5.481 7.713 10.687 1.00 94.19 156 ALA A O 1
ATOM 1263 N N . ILE A 1 157 ? -4.282 6.294 9.416 1.00 94.94 157 ILE A N 1
ATOM 1264 C CA . ILE A 1 157 ? -4.483 5.105 10.265 1.00 94.94 157 ILE A CA 1
ATOM 1265 C C . ILE A 1 157 ? -3.901 5.339 11.663 1.00 94.94 157 ILE A C 1
ATOM 1267 O O . ILE A 1 157 ? -4.585 5.102 12.656 1.00 94.94 157 ILE A O 1
ATOM 1271 N N . ARG A 1 158 ? -2.670 5.862 11.758 1.00 95.19 158 ARG A N 1
ATOM 1272 C CA . ARG A 1 158 ? -2.038 6.182 13.051 1.00 95.19 158 ARG A CA 1
ATOM 1273 C C . ARG A 1 158 ? -2.814 7.229 13.838 1.00 95.19 158 ARG A C 1
ATOM 1275 O O . ARG A 1 158 ? -3.042 7.045 15.022 1.00 95.19 158 ARG A O 1
ATOM 1282 N N . HIS A 1 159 ? -3.283 8.284 13.179 1.00 95.31 159 HIS A N 1
ATOM 1283 C CA . HIS A 1 159 ? -4.082 9.315 13.840 1.00 95.31 159 HIS A CA 1
ATOM 1284 C C . HIS A 1 159 ? -5.404 8.756 14.400 1.00 95.31 159 HIS A C 1
ATOM 1286 O O . HIS A 1 159 ? -5.839 9.139 15.489 1.00 95.31 159 HIS A O 1
ATOM 1292 N N . LEU A 1 160 ? -6.036 7.820 13.680 1.00 94.50 160 LEU A N 1
ATOM 1293 C CA . LEU A 1 160 ? -7.203 7.093 14.181 1.00 94.50 160 LEU A CA 1
ATOM 1294 C C . LEU A 1 160 ? -6.842 6.171 15.353 1.00 94.50 160 LEU A C 1
ATOM 1296 O O . LEU A 1 160 ? -7.579 6.149 16.336 1.00 94.50 160 LEU A O 1
ATOM 1300 N N . MET A 1 161 ? -5.703 5.478 15.298 1.00 95.19 161 MET A N 1
ATOM 1301 C CA . MET A 1 161 ? -5.189 4.676 16.414 1.00 95.19 161 MET A CA 1
ATOM 1302 C C . MET A 1 161 ? -4.965 5.526 17.670 1.00 95.19 161 MET A C 1
ATOM 1304 O O . MET A 1 161 ? -5.443 5.165 18.742 1.00 95.19 161 MET A O 1
ATOM 1308 N N . ASP A 1 162 ? -4.304 6.675 17.539 1.00 95.44 162 ASP A N 1
ATOM 1309 C CA . ASP A 1 162 ? -4.030 7.583 18.655 1.00 95.44 162 ASP A CA 1
ATOM 1310 C C . ASP A 1 162 ? -5.326 8.121 19.270 1.00 95.44 162 ASP A C 1
ATOM 1312 O O . ASP A 1 162 ? -5.485 8.098 20.489 1.00 95.44 162 ASP A O 1
ATOM 1316 N N . SER A 1 163 ? -6.289 8.522 18.431 1.00 94.12 163 SER A N 1
ATOM 1317 C CA . SER A 1 163 ? -7.604 8.987 18.897 1.00 94.12 163 SER A CA 1
ATOM 1318 C C . SER A 1 163 ? -8.376 7.879 19.618 1.00 94.12 163 SER A C 1
ATOM 1320 O O . SER A 1 163 ? -8.970 8.120 20.664 1.00 94.12 163 SER A O 1
ATOM 1322 N N . THR A 1 164 ? -8.332 6.654 19.087 1.00 92.06 164 THR A N 1
ATOM 1323 C CA . THR A 1 164 ? -8.990 5.483 19.687 1.00 92.06 164 THR A CA 1
ATOM 1324 C C . THR A 1 164 ? -8.359 5.141 21.040 1.00 92.06 164 THR A C 1
ATOM 1326 O O . THR A 1 164 ? -9.062 4.892 22.013 1.00 92.06 164 THR A O 1
ATOM 1329 N N . ASN A 1 165 ? -7.027 5.179 21.136 1.00 93.94 165 ASN A N 1
ATOM 1330 C CA . ASN A 1 165 ? -6.308 4.948 22.388 1.00 93.94 165 ASN A CA 1
ATOM 1331 C C . ASN A 1 165 ? -6.585 6.029 23.433 1.00 93.94 165 ASN A C 1
ATOM 1333 O O . ASN A 1 165 ? -6.679 5.712 24.616 1.00 93.94 165 ASN A O 1
ATOM 1337 N N . GLU A 1 166 ? -6.700 7.290 23.016 1.00 93.12 166 GLU A N 1
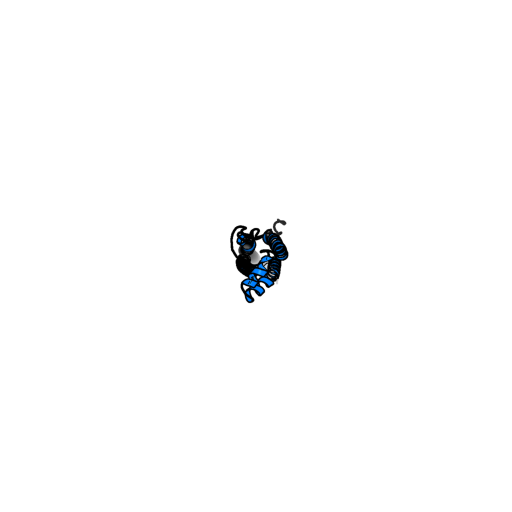ATOM 1338 C CA . GLU A 1 166 ? -7.017 8.393 23.920 1.00 93.12 166 GLU A CA 1
ATOM 1339 C C . GLU A 1 166 ? -8.424 8.240 24.511 1.00 93.12 166 GLU A C 1
ATOM 1341 O O . GLU A 1 166 ? -8.578 8.328 25.727 1.00 93.12 166 GLU A O 1
ATOM 1346 N N . GLU A 1 167 ? -9.429 7.958 23.676 1.00 88.56 167 GLU A N 1
ATOM 1347 C CA . GLU A 1 167 ? -10.824 7.839 24.117 1.00 88.56 167 GLU A CA 1
ATOM 1348 C C . GLU A 1 167 ? -11.060 6.622 25.027 1.00 88.56 167 GLU A C 1
ATOM 1350 O O . GLU A 1 167 ? -11.835 6.713 25.973 1.00 88.56 167 GLU A O 1
ATOM 1355 N N . TYR A 1 168 ? -10.358 5.505 24.805 1.00 90.12 168 TYR A N 1
ATOM 1356 C CA . TYR A 1 168 ? -10.539 4.265 25.578 1.00 90.12 168 TYR A CA 1
ATOM 1357 C C . TYR A 1 168 ? -9.587 4.083 26.757 1.00 90.12 168 TYR A C 1
ATOM 1359 O O . TYR A 1 168 ? -9.719 3.115 27.512 1.00 90.12 168 TYR A O 1
ATOM 1367 N N . ARG A 1 169 ? -8.645 5.008 26.961 1.00 93.69 169 ARG A N 1
ATOM 1368 C CA . ARG A 1 169 ? -7.654 4.909 28.038 1.00 93.69 169 ARG A CA 1
ATOM 1369 C C . ARG A 1 169 ? -8.297 4.738 29.412 1.00 93.69 169 ARG A C 1
ATOM 1371 O O . ARG A 1 169 ? -7.874 3.879 30.179 1.00 93.69 169 ARG A O 1
ATOM 1378 N N . GLU A 1 170 ? -9.313 5.540 29.708 1.00 91.56 170 GLU A N 1
ATOM 1379 C CA . GLU A 1 170 ? -9.976 5.525 31.011 1.00 91.56 170 GLU A CA 1
ATOM 1380 C C . GLU A 1 170 ? -10.718 4.207 31.264 1.00 91.56 170 GLU A C 1
ATOM 1382 O O . GLU A 1 170 ? -10.646 3.660 32.366 1.00 91.56 170 GLU A O 1
ATOM 1387 N N . LEU A 1 171 ? -11.343 3.640 30.227 1.00 91.69 171 LEU A N 1
ATOM 1388 C CA . LEU A 1 171 ? -12.019 2.345 30.303 1.00 91.69 171 LEU A CA 1
ATOM 1389 C C . LEU A 1 171 ? -11.025 1.191 30.522 1.00 91.69 171 LEU A C 1
ATOM 1391 O O . LEU A 1 171 ? -11.286 0.286 31.314 1.00 91.69 171 LEU A O 1
ATOM 1395 N N . LEU A 1 172 ? -9.854 1.241 29.881 1.00 93.00 172 LEU A N 1
ATOM 1396 C CA . LEU A 1 172 ? -8.773 0.269 30.098 1.00 93.00 172 LEU A CA 1
ATOM 1397 C C . LEU A 1 172 ? -8.179 0.363 31.510 1.00 93.00 172 LEU A C 1
ATOM 1399 O O . LEU A 1 172 ? -7.838 -0.655 32.115 1.00 93.00 172 LEU A O 1
ATOM 1403 N N . ASP A 1 173 ? -8.044 1.576 32.046 1.00 94.25 173 ASP A N 1
ATOM 1404 C CA . ASP A 1 173 ? -7.591 1.786 33.422 1.00 94.25 173 ASP A CA 1
ATOM 1405 C C . ASP A 1 173 ? -8.667 1.347 34.435 1.00 94.25 173 ASP A C 1
ATOM 1407 O O . ASP A 1 173 ? -8.341 0.839 35.510 1.00 94.25 173 ASP A O 1
ATOM 1411 N N . ALA A 1 174 ? -9.953 1.485 34.099 1.00 91.75 174 ALA A N 1
ATOM 1412 C CA . ALA A 1 174 ? -11.070 0.961 34.884 1.00 91.75 174 ALA A CA 1
ATOM 1413 C C . ALA A 1 174 ? -11.105 -0.576 34.912 1.00 91.75 174 ALA A C 1
ATOM 1415 O O . ALA A 1 174 ? -11.270 -1.153 35.985 1.00 91.75 174 ALA A O 1
ATOM 1416 N N . GLU A 1 175 ? -10.831 -1.246 33.786 1.00 93.81 175 GLU A N 1
ATOM 1417 C CA . GLU A 1 175 ? -10.748 -2.716 33.711 1.00 93.81 175 GLU A CA 1
ATOM 1418 C C . GLU A 1 175 ? -9.772 -3.297 34.744 1.00 93.81 175 GLU A C 1
ATOM 1420 O O . GLU A 1 175 ? -10.055 -4.311 35.381 1.00 93.81 175 GLU A O 1
ATOM 1425 N N . ARG A 1 176 ? -8.643 -2.616 34.977 1.00 92.94 176 ARG A N 1
ATOM 1426 C CA . ARG A 1 176 ? -7.634 -3.030 35.969 1.00 92.94 176 ARG A CA 1
ATOM 1427 C C . ARG A 1 176 ? -8.090 -2.854 37.416 1.00 92.94 176 ARG A C 1
ATOM 1429 O O . ARG A 1 176 ? -7.551 -3.518 38.299 1.00 92.94 176 ARG A O 1
ATOM 1436 N N . ARG A 1 177 ? -9.022 -1.931 37.666 1.00 92.06 177 ARG A N 1
ATOM 1437 C CA . ARG A 1 177 ? -9.542 -1.604 39.004 1.00 92.06 177 ARG A CA 1
ATOM 1438 C C . ARG A 1 177 ? -10.746 -2.466 39.390 1.00 92.06 177 ARG A C 1
ATOM 1440 O O . ARG A 1 177 ? -10.993 -2.647 40.578 1.00 92.06 177 ARG A O 1
ATOM 1447 N N . GLY A 1 178 ? -11.434 -3.050 38.410 1.00 91.00 178 GLY A N 1
ATOM 1448 C CA . GLY A 1 178 ? -12.487 -4.043 38.607 1.00 91.00 178 GLY A CA 1
ATOM 1449 C C . GLY A 1 178 ? -13.743 -3.741 37.795 1.00 91.00 178 GLY A C 1
ATOM 1450 O O . GLY A 1 178 ? -13.911 -2.653 37.252 1.00 91.00 178 GLY A O 1
ATOM 1451 N N . GLN A 1 179 ? -14.658 -4.711 37.735 1.00 86.94 179 GLN A N 1
ATOM 1452 C CA . GLN A 1 179 ? -15.867 -4.608 36.909 1.00 86.94 179 GLN A CA 1
ATOM 1453 C C . GLN A 1 179 ? -16.768 -3.428 37.301 1.00 86.94 179 GLN A C 1
ATOM 1455 O O . GLN A 1 179 ? -17.275 -2.747 36.421 1.00 86.94 179 GLN A O 1
ATOM 1460 N N . GLY A 1 180 ? -16.909 -3.114 38.594 1.00 84.44 180 GLY A N 1
ATOM 1461 C CA . GLY A 1 180 ? -17.714 -1.964 39.028 1.00 84.44 180 GLY A CA 1
ATOM 1462 C C . GLY A 1 180 ? -17.217 -0.627 38.462 1.00 84.44 180 GLY A C 1
ATOM 1463 O O . GLY A 1 180 ? -18.017 0.189 38.019 1.00 84.44 180 GLY A O 1
ATOM 1464 N N . GLU A 1 181 ? -15.897 -0.434 38.393 1.00 89.12 181 GLU A N 1
ATOM 1465 C CA . GLU A 1 181 ? -15.282 0.771 37.815 1.00 89.12 181 GLU A CA 1
ATOM 1466 C C . GLU A 1 181 ? -15.481 0.834 36.295 1.00 89.12 181 GLU A C 1
ATOM 1468 O O . GLU A 1 181 ? -15.708 1.911 35.747 1.00 89.12 181 GLU A O 1
ATOM 1473 N N . VAL A 1 182 ? -15.443 -0.319 35.613 1.00 88.62 182 VAL A N 1
ATOM 1474 C CA . VAL A 1 182 ? -15.785 -0.422 34.182 1.00 88.62 182 VAL A CA 1
ATOM 1475 C C . VAL A 1 182 ? -17.212 0.057 33.943 1.00 88.62 182 VAL A C 1
ATOM 1477 O O . VAL A 1 182 ? -17.437 0.841 33.024 1.00 88.62 182 VAL A O 1
ATOM 1480 N N . GLY A 1 183 ? -18.150 -0.359 34.800 1.00 84.19 183 GLY A N 1
ATOM 1481 C CA . GLY A 1 183 ? -19.531 0.107 34.758 1.00 84.19 183 GLY A CA 1
ATOM 1482 C C . GLY A 1 183 ? -19.635 1.625 34.897 1.00 84.19 183 GLY A C 1
ATOM 1483 O O . GLY A 1 183 ? -20.219 2.269 34.032 1.00 84.19 183 GLY A O 1
ATOM 1484 N N . VAL A 1 184 ? -19.004 2.210 35.920 1.00 85.69 184 VAL A N 1
ATOM 1485 C CA . VAL A 1 184 ? -19.039 3.665 36.169 1.00 85.69 184 VAL A CA 1
ATOM 1486 C C . VAL A 1 184 ? -18.514 4.465 34.972 1.00 85.69 184 VAL A C 1
ATOM 1488 O O . VAL A 1 184 ? -19.184 5.386 34.513 1.00 85.69 184 VAL A O 1
ATOM 1491 N N . VAL A 1 185 ? -17.357 4.094 34.416 1.00 86.75 185 VAL A N 1
ATOM 1492 C CA . VAL A 1 185 ? -16.782 4.795 33.251 1.00 86.75 185 VAL A CA 1
ATOM 1493 C C . VAL A 1 185 ? -17.649 4.610 32.003 1.00 86.75 185 VAL A C 1
ATOM 1495 O O . VAL A 1 185 ? -17.856 5.547 31.229 1.00 86.75 185 VAL A O 1
ATOM 1498 N N . ALA A 1 186 ? -18.218 3.418 31.809 1.00 86.75 186 ALA A N 1
ATOM 1499 C CA . ALA A 1 186 ? -19.083 3.139 30.671 1.00 86.75 186 ALA A CA 1
ATOM 1500 C C . ALA A 1 186 ? -20.384 3.958 30.681 1.00 86.75 186 ALA A C 1
ATOM 1502 O O . ALA A 1 186 ? -20.983 4.122 29.616 1.00 86.75 186 ALA A O 1
ATOM 1503 N N . MET A 1 187 ? -20.828 4.499 31.823 1.00 82.75 187 MET A N 1
ATOM 1504 C CA . MET A 1 187 ? -22.037 5.335 31.897 1.00 82.75 187 MET A CA 1
ATOM 1505 C C . MET A 1 187 ? -21.946 6.547 30.966 1.00 82.75 187 MET A C 1
ATOM 1507 O O . MET A 1 187 ? -22.878 6.821 30.207 1.00 82.75 187 MET A O 1
ATOM 1511 N N . GLU A 1 188 ? -20.799 7.223 30.965 1.00 80.50 188 GLU A N 1
ATOM 1512 C CA . GLU A 1 188 ? -20.587 8.479 30.236 1.00 80.50 188 GLU A CA 1
ATOM 1513 C C . GLU A 1 188 ? -19.920 8.273 28.869 1.00 80.50 188 GLU A C 1
ATOM 1515 O O . GLU A 1 188 ? -19.889 9.179 28.033 1.00 80.50 188 GLU A O 1
ATOM 1520 N N . MET A 1 189 ? -19.415 7.065 28.612 1.00 81.94 189 MET A N 1
ATOM 1521 C CA . MET A 1 189 ? -18.656 6.767 27.409 1.00 81.94 189 MET A CA 1
ATOM 1522 C C . MET A 1 189 ? -19.554 6.396 26.221 1.00 81.94 189 MET A C 1
ATOM 1524 O O . MET A 1 189 ? -20.461 5.560 26.314 1.00 81.94 189 MET A O 1
ATOM 1528 N N . ASN A 1 190 ? -19.270 7.005 25.071 1.00 79.94 190 ASN A N 1
ATOM 1529 C CA . ASN A 1 190 ? -19.832 6.608 23.783 1.00 79.94 190 ASN A CA 1
ATOM 1530 C C . ASN A 1 190 ? -18.911 5.593 23.102 1.00 79.94 190 ASN A C 1
ATOM 1532 O O . ASN A 1 190 ? -17.701 5.622 23.300 1.00 79.94 190 ASN A O 1
ATOM 1536 N N . ALA A 1 191 ? -19.477 4.741 22.248 1.00 77.56 191 ALA A N 1
ATOM 1537 C CA . ALA A 1 191 ? -18.689 3.780 21.477 1.00 77.56 191 ALA A CA 1
ATOM 1538 C C . ALA A 1 191 ? -17.696 4.465 20.522 1.00 77.56 191 ALA A C 1
ATOM 1540 O O . ALA A 1 191 ? -16.561 4.025 20.373 1.00 77.56 191 ALA A O 1
ATOM 1541 N N . ILE A 1 192 ? -18.107 5.565 19.895 1.00 80.88 192 ILE A N 1
ATOM 1542 C CA . ILE A 1 192 ? -17.240 6.389 19.053 1.00 80.88 192 ILE A CA 1
ATOM 1543 C C . ILE A 1 192 ? -17.360 7.815 19.570 1.00 80.88 192 ILE A C 1
ATOM 1545 O O . ILE A 1 192 ? -18.449 8.395 19.542 1.00 80.88 192 ILE A O 1
ATOM 1549 N N . GLY A 1 193 ? -16.267 8.371 20.077 1.00 82.88 193 GLY A N 1
ATOM 1550 C CA . GLY A 1 193 ? -16.216 9.766 20.467 1.00 82.88 193 GLY A CA 1
ATOM 1551 C C . GLY A 1 193 ? -15.922 10.694 19.283 1.00 82.88 193 GLY A C 1
ATOM 1552 O O . GLY A 1 193 ? -15.611 10.256 18.168 1.00 82.88 193 GLY A O 1
ATOM 1553 N N . PRO A 1 194 ? -16.024 12.017 19.500 1.00 84.50 194 PRO A N 1
ATOM 1554 C CA . PRO A 1 194 ? -15.868 13.002 18.435 1.00 84.50 194 PRO A CA 1
ATOM 1555 C C . PRO A 1 194 ? -14.484 12.985 17.772 1.00 84.50 194 PRO A C 1
ATOM 1557 O O . PRO A 1 194 ? -14.375 13.277 16.580 1.00 84.50 194 PRO A O 1
ATOM 1560 N N . LYS A 1 195 ? -13.417 12.657 18.520 1.00 87.94 195 LYS A N 1
ATOM 1561 C CA . LYS A 1 195 ? -12.054 12.621 17.968 1.00 87.94 195 LYS A CA 1
ATOM 1562 C C . LYS A 1 195 ? -11.871 11.389 17.096 1.00 87.94 195 LYS A C 1
ATOM 1564 O O . LYS A 1 195 ? -11.288 11.483 16.015 1.00 87.94 195 LYS A O 1
ATOM 1569 N N . MET A 1 196 ? -12.388 10.247 17.542 1.00 87.88 196 MET A N 1
ATOM 1570 C CA . MET A 1 196 ? -12.383 9.022 16.753 1.00 87.88 196 MET A CA 1
ATOM 1571 C C . MET A 1 196 ? -13.212 9.182 15.471 1.00 87.88 196 MET A C 1
ATOM 1573 O O . MET A 1 196 ? -12.746 8.787 14.401 1.00 87.88 196 MET A O 1
ATOM 1577 N N . GLU A 1 197 ? -14.384 9.823 15.537 1.00 87.00 197 GLU A N 1
ATOM 1578 C CA . GLU A 1 197 ? -15.215 10.088 14.356 1.00 87.00 197 GLU A CA 1
ATOM 1579 C C . GLU A 1 197 ? -14.502 10.989 13.331 1.00 87.00 197 GLU A C 1
ATOM 1581 O O . GLU A 1 197 ? -14.462 10.669 12.138 1.00 87.00 197 GLU A O 1
ATOM 1586 N N . ASP A 1 198 ? -13.906 12.098 13.780 1.00 89.00 198 ASP A N 1
ATOM 1587 C CA . ASP A 1 198 ? -13.156 13.012 12.910 1.00 89.00 198 ASP A CA 1
ATOM 1588 C C . ASP A 1 198 ? -11.963 12.304 12.246 1.00 89.00 198 ASP A C 1
ATOM 1590 O O . ASP A 1 198 ? -11.754 12.403 11.032 1.00 89.00 198 ASP A O 1
ATOM 1594 N N . SER A 1 199 ? -11.222 11.508 13.016 1.00 91.00 199 SER A N 1
ATOM 1595 C CA . SER A 1 199 ? -10.102 10.709 12.515 1.00 91.00 199 SER A CA 1
ATOM 1596 C C . SER A 1 199 ? -10.533 9.639 11.516 1.00 91.00 199 SER A C 1
ATOM 1598 O O . SER A 1 199 ? -9.878 9.458 10.487 1.00 91.00 199 SER A O 1
ATOM 1600 N N . LEU A 1 200 ? -11.658 8.965 11.763 1.00 89.38 200 LEU A N 1
ATOM 1601 C CA . LEU A 1 200 ? -12.231 7.994 10.835 1.00 89.38 200 LEU A CA 1
ATOM 1602 C C . LEU A 1 200 ? -12.634 8.671 9.523 1.00 89.38 200 LEU A C 1
ATOM 1604 O O . LEU A 1 200 ? -12.339 8.164 8.441 1.00 89.38 200 LEU A O 1
ATOM 1608 N N . ARG A 1 201 ? -13.265 9.846 9.600 1.00 88.94 201 ARG A N 1
ATOM 1609 C CA . ARG A 1 201 ? -13.646 10.630 8.421 1.00 88.94 201 ARG A CA 1
ATOM 1610 C C . ARG A 1 201 ? -12.421 11.064 7.617 1.00 88.94 201 ARG A C 1
ATOM 1612 O O . ARG A 1 201 ? -12.427 10.950 6.391 1.00 88.94 201 ARG A O 1
ATOM 1619 N N . LYS A 1 202 ? -11.352 11.504 8.289 1.00 92.31 202 LYS A N 1
ATOM 1620 C CA . LYS A 1 202 ? -10.061 11.815 7.655 1.00 92.31 202 LYS A CA 1
ATOM 1621 C C . LYS A 1 202 ? -9.468 10.595 6.954 1.00 92.31 202 LYS A C 1
ATOM 1623 O O . LYS A 1 202 ? -9.081 10.718 5.795 1.00 92.31 202 LYS A O 1
ATOM 1628 N N . LEU A 1 203 ? -9.456 9.426 7.600 1.00 91.44 203 LEU A N 1
ATOM 1629 C CA . LEU A 1 203 ? -8.989 8.180 6.986 1.00 91.44 203 LEU A CA 1
ATOM 1630 C C . LEU A 1 203 ? -9.788 7.836 5.727 1.00 91.44 203 LEU A C 1
ATOM 1632 O O . LEU A 1 203 ? -9.191 7.572 4.687 1.00 91.44 203 LEU A O 1
ATOM 1636 N N . VAL A 1 204 ? -11.120 7.896 5.789 1.00 88.19 204 VAL A N 1
ATOM 1637 C CA . VAL A 1 204 ? -11.990 7.642 4.630 1.00 88.19 204 VAL A CA 1
ATOM 1638 C C . VAL A 1 204 ? -11.683 8.612 3.487 1.00 88.19 204 VAL A C 1
ATOM 1640 O O . VAL A 1 204 ? -11.569 8.181 2.340 1.00 88.19 204 VAL A O 1
ATOM 1643 N N . ASN A 1 205 ? -11.517 9.903 3.781 1.00 89.44 205 ASN A N 1
ATOM 1644 C CA . ASN A 1 205 ? -11.230 10.922 2.771 1.00 89.44 205 ASN A CA 1
ATOM 1645 C C . ASN A 1 205 ? -9.858 10.715 2.117 1.00 89.44 205 ASN A C 1
ATOM 1647 O O . ASN A 1 205 ? -9.764 10.717 0.891 1.00 89.44 205 ASN A O 1
ATOM 1651 N N . VAL A 1 206 ? -8.811 10.494 2.919 1.00 91.06 206 VAL A N 1
ATOM 1652 C CA . VAL A 1 206 ? -7.447 10.257 2.420 1.00 91.06 206 VAL A CA 1
ATOM 1653 C C . VAL A 1 206 ? -7.392 8.959 1.623 1.00 91.06 206 VAL A C 1
ATOM 1655 O O . VAL A 1 206 ? -6.892 8.961 0.508 1.00 91.06 206 VAL A O 1
ATOM 1658 N N . ALA A 1 207 ? -7.970 7.868 2.129 1.00 87.94 207 ALA A N 1
ATOM 1659 C CA . ALA A 1 207 ? -8.019 6.597 1.411 1.00 87.94 207 ALA A CA 1
ATOM 1660 C C . ALA A 1 207 ? -8.822 6.697 0.108 1.00 87.94 207 ALA A C 1
ATOM 1662 O O . ALA A 1 207 ? -8.453 6.090 -0.891 1.00 87.94 207 ALA A O 1
ATOM 1663 N N . SER A 1 208 ? -9.904 7.478 0.088 1.00 84.50 208 SER A N 1
ATOM 1664 C CA . SER A 1 208 ? -10.664 7.719 -1.139 1.00 84.50 208 SER A CA 1
ATOM 1665 C C . SER A 1 208 ? -9.831 8.496 -2.154 1.00 84.50 208 SER A C 1
ATOM 1667 O O . SER A 1 208 ? -9.774 8.090 -3.306 1.00 84.50 208 SER A O 1
ATOM 1669 N N . HIS A 1 209 ? -9.143 9.563 -1.744 1.00 86.44 209 HIS A N 1
ATOM 1670 C CA . HIS A 1 209 ? -8.274 10.327 -2.641 1.00 86.44 209 HIS A CA 1
ATOM 1671 C C . HIS A 1 209 ? -7.116 9.474 -3.177 1.00 86.44 209 HIS A C 1
ATOM 1673 O O . HIS A 1 209 ? -6.931 9.350 -4.383 1.00 86.44 209 HIS A O 1
ATOM 1679 N N . GLU A 1 210 ? -6.400 8.817 -2.270 1.00 84.31 210 GLU A N 1
ATOM 1680 C CA . GLU A 1 210 ? -5.188 8.066 -2.573 1.00 84.31 210 GLU A CA 1
ATOM 1681 C C . GLU A 1 210 ? -5.459 6.717 -3.233 1.00 84.31 210 GLU A C 1
ATOM 1683 O O . GLU A 1 210 ? -4.525 6.169 -3.797 1.00 84.31 210 GLU A O 1
ATOM 1688 N N . PHE A 1 211 ? -6.682 6.164 -3.176 1.00 77.56 211 PHE A N 1
ATOM 1689 C CA . PHE A 1 211 ? -7.008 4.880 -3.809 1.00 77.56 211 PHE A CA 1
ATOM 1690 C C . PHE A 1 211 ? -8.060 4.930 -4.930 1.00 77.56 211 PHE A C 1
ATOM 1692 O O . PHE A 1 211 ? -8.225 3.918 -5.622 1.00 77.56 211 PHE A O 1
ATOM 1699 N N . LEU A 1 212 ? -8.776 6.041 -5.147 1.00 63.47 212 LEU A N 1
ATOM 1700 C CA . LEU A 1 212 ? -9.682 6.192 -6.302 1.00 63.47 212 LEU A CA 1
ATOM 1701 C C . LEU A 1 212 ? -8.963 6.702 -7.554 1.00 63.47 212 LEU A C 1
ATOM 1703 O O . LEU A 1 212 ? -9.376 6.351 -8.661 1.00 63.47 212 LEU A O 1
ATOM 1707 N N . ASP A 1 213 ? -7.861 7.435 -7.399 1.00 53.94 213 ASP A N 1
ATOM 1708 C CA . ASP A 1 213 ? -7.012 7.828 -8.520 1.00 53.94 213 ASP A CA 1
ATOM 1709 C C . ASP A 1 213 ? -6.061 6.680 -8.873 1.00 53.94 213 ASP A C 1
ATOM 1711 O O . ASP A 1 213 ? -4.885 6.677 -8.517 1.00 53.94 213 ASP A O 1
ATOM 1715 N N . ILE A 1 214 ? -6.559 5.687 -9.622 1.00 50.75 214 ILE A N 1
ATOM 1716 C CA . ILE A 1 214 ? -5.657 4.879 -10.455 1.00 50.75 214 ILE A CA 1
ATOM 1717 C C . ILE A 1 214 ? -4.873 5.903 -11.279 1.00 50.75 214 ILE A C 1
ATOM 1719 O O . ILE A 1 214 ? -5.521 6.659 -12.014 1.00 50.75 214 ILE A O 1
ATOM 1723 N N . PRO A 1 215 ? -3.532 5.975 -11.187 1.00 47.62 215 PRO A N 1
ATOM 1724 C CA . PRO A 1 215 ? -2.781 6.903 -12.005 1.00 47.62 215 PRO A CA 1
ATOM 1725 C C . PRO A 1 215 ? -3.071 6.530 -13.458 1.00 47.62 215 PRO A C 1
ATOM 1727 O O . PRO A 1 215 ? -2.569 5.528 -13.964 1.00 47.62 215 PRO A O 1
ATOM 1730 N N . ARG A 1 216 ? -3.935 7.300 -14.128 1.00 44.59 216 ARG A N 1
ATOM 1731 C CA . ARG A 1 216 ? -3.945 7.336 -15.584 1.00 44.59 216 ARG A CA 1
ATOM 1732 C C . ARG A 1 216 ? -2.565 7.843 -15.924 1.00 44.59 216 ARG A C 1
ATOM 1734 O O . ARG A 1 216 ? -2.255 8.994 -15.610 1.00 44.59 216 ARG A O 1
ATOM 1741 N N . ASP A 1 217 ? -1.732 6.956 -16.454 1.00 44.84 217 ASP A N 1
ATOM 1742 C CA . ASP A 1 217 ? -0.411 7.325 -16.919 1.00 44.84 217 ASP A CA 1
ATOM 1743 C C . ASP A 1 217 ? -0.591 8.571 -17.790 1.00 44.84 217 ASP A C 1
ATOM 1745 O O . ASP A 1 217 ? -1.281 8.552 -18.810 1.00 44.84 217 ASP A O 1
ATOM 1749 N N . LYS A 1 218 ? -0.037 9.704 -17.344 1.00 46.06 218 LYS A N 1
ATOM 1750 C CA . LYS A 1 218 ? -0.136 10.993 -18.049 1.00 46.06 218 LYS A CA 1
ATOM 1751 C C . LYS A 1 218 ? 0.601 10.971 -19.401 1.00 46.06 218 LYS A C 1
ATOM 1753 O O . LYS A 1 218 ? 0.685 12.006 -20.048 1.00 46.06 218 LYS A O 1
ATOM 1758 N N . ASN A 1 219 ? 1.093 9.808 -19.825 1.00 43.72 219 ASN A N 1
ATOM 1759 C CA . ASN A 1 219 ? 1.837 9.584 -21.055 1.00 43.72 219 ASN A CA 1
ATOM 1760 C C . ASN A 1 219 ? 0.961 9.212 -22.264 1.00 43.72 219 ASN A C 1
ATOM 1762 O O . ASN A 1 219 ? 1.492 9.126 -23.362 1.00 43.72 219 ASN A O 1
ATOM 1766 N N . ASP A 1 220 ? -0.361 9.081 -22.114 1.00 44.91 220 ASP A N 1
ATOM 1767 C CA . ASP A 1 220 ? -1.281 8.856 -23.248 1.00 44.91 220 ASP A CA 1
ATOM 1768 C C . ASP A 1 220 ? -1.684 10.149 -23.995 1.00 44.91 220 ASP A C 1
ATOM 1770 O O . ASP A 1 220 ? -2.665 10.165 -24.737 1.00 44.91 220 ASP A O 1
ATOM 1774 N N . LYS A 1 221 ? -0.968 11.267 -23.792 1.00 39.34 221 LYS A N 1
ATOM 1775 C CA . LYS A 1 221 ? -1.283 12.553 -24.445 1.00 39.34 221 LYS A CA 1
ATOM 1776 C C . LYS A 1 221 ? -0.341 13.005 -25.560 1.00 39.34 221 LYS A C 1
ATOM 1778 O O . LYS A 1 221 ? -0.672 14.001 -26.190 1.00 39.34 221 LYS A O 1
ATOM 1783 N N . ASP A 1 222 ? 0.726 12.269 -25.860 1.00 43.84 222 ASP A N 1
ATOM 1784 C CA . ASP A 1 222 ? 1.663 12.634 -26.934 1.00 43.84 222 ASP A CA 1
ATOM 1785 C C . ASP A 1 222 ? 1.872 11.485 -27.939 1.00 43.84 222 ASP A C 1
ATOM 1787 O O . ASP A 1 222 ? 2.992 11.016 -28.139 1.00 43.84 222 ASP A O 1
ATOM 1791 N N . ASN A 1 223 ? 0.787 11.026 -28.575 1.00 36.50 223 ASN A N 1
ATOM 1792 C CA . ASN A 1 223 ? 0.852 10.261 -29.827 1.00 36.50 223 ASN A CA 1
ATOM 1793 C C . ASN A 1 223 ? -0.289 10.651 -30.772 1.00 36.50 223 ASN A C 1
ATOM 1795 O O . ASN A 1 223 ? -1.460 10.581 -30.335 1.00 36.50 223 ASN A O 1
#

Radius of gyration: 47.74 Å; chains: 1; bounding box: 112×22×132 Å

Secondary structure (DSSP, 8-state):
-HHHHHHHHSHHHHHHHHHHHHHHHHHHHHHHHHHHHHHHHHHHHHHHHHHHHHHHHHHHHHHHHHHHHHHHHHHHHHHHHHHHHHHHHHHHHHHHHHHS-TTTTT-S----TT----HHHHHHHHHHHHHHHHHHHHHHHHHHHHH---HHHHHHHHHHHHHHHHHHHHHHHHHHH-HHHHHHHHHH--SS-HHHHHHHHHHHHHHHHHHH-----TTTT--